Protein 3X30 (pdb70)

Nearest PDB structures (foldseek):
  3x2z-assembly1_C  TM=1.003E+00  e=4.703E-41  Thermotoga maritima MSB8
  3x2x-assembly1_C  TM=1.001E+00  e=6.437E-40  Thermotoga maritima MSB8
  3x2y-assembly1_C  TM=9.837E-01  e=8.324E-39  Thermotoga maritima MSB8
  6hrg-assembly1_A  TM=8.995E-01  e=4.288E-21  Ignicoccus hospitalis
  7l0b-assembly4_D  TM=5.148E-01  e=2.145E-04  Staphylococcus aureus

B-factor: mean 24.19, std 8.05, range [11.11, 65.24]

Sequence (219 aa):
GKVTFLGHAVVLIEGKKNIIIDPFISGNPVCPVKLEGLPKIDYILVTHGHGDHLGDAVEIAKKNDATVISNYEICHYLGKKGVKTHAHIGGSYLFDFGRVKTPAVHGSGILDGDSIYGGNPSGFLITIEGKKIYHAGDTGLTREELLAEENVDVAFLPIGGNFVDVEDAVRAAVIKPKKVVPHYGTWELIFADVELFKKKVEEKGVECVILEPGESLEL

InterPro domains:
  IPR001279 Metallo-beta-lactamase [PF12706] (18-191)
  IPR001279 Metallo-beta-lactamase [SM00849] (7-190)
  IPR022877 Protein of unknown funcion UPF0173 [MF_00457] (1-226)
  IPR022877 Protein of unknown funcion UPF0173 [NF001911] (1-225)
  IPR036866 Ribonuclease Z/Hydroxyacylglutathione hydrolase-like [G3DSA:3.60.15.10] (1-226)
  IPR036866 Ribonuclease Z/Hydroxyacylglutathione hydrolase-like [SSF56281] (1-224)
  IPR050114 UPF0173/UPF0282/UlaG metal-dependent hydrolases [PTHR43546] (1-225)

Solvent-accessible surface area: 9888 Å² total

Radius of gyration: 15.94 Å; Cα contacts (8 Å, |Δi|>4): 548; chains: 1; bounding box: 40×31×45 Å

Foldseek 3Di:
DKWAFQDQQWIWDDDPAIEIFQPAAVPQVQGPDHLVRDDQHAEYEAQAQDCSRCHCVLVSCVVRVHEYEYAPQQVVVSVVSVGHYDHDAQDKDADPFFIKHHDAAAAHDHCDPNHGHTDHGAWIWTAGPNATETRGHAHEQDVSVVLLVVQHAEYEAEDQDDRHHLVRVLVVCLSVHQEYEYSAPSDPSRHYPVVVSQVSNVVVPHHYDYHRRGDIDDD

Structure (mmCIF, N/CA/C/O backbone):
data_3X30
#
_entry.id   3X30
#
_cell.length_a   98.727
_cell.length_b   98.727
_cell.length_c   45.255
_cell.angle_alpha   90.00
_cell.angle_beta   90.00
_cell.angle_gamma   120.00
#
_symmetry.space_group_name_H-M   'P 3 2 1'
#
loop_
_entity.id
_entity.type
_entity.pdbx_description
1 polymer 'UPF0173 metal-dependent hydrolase TM_1162'
2 non-polymer 'MANGANESE (II) ION'
3 non-polymer 'NICKEL (II) ION'
4 water water
#
loop_
_atom_site.group_PDB
_atom_site.id
_atom_site.type_symbol
_atom_site.label_atom_id
_atom_site.label_alt_id
_atom_site.label_comp_id
_atom_site.label_asym_id
_atom_site.label_entity_id
_atom_site.label_seq_id
_atom_site.pdbx_PDB_ins_code
_atom_site.Cartn_x
_atom_site.Cartn_y
_atom_site.Cartn_z
_atom_site.occupancy
_atom_site.B_iso_or_equiv
_atom_site.auth_seq_id
_atom_site.auth_comp_id
_atom_site.auth_asym_id
_atom_site.auth_atom_id
_atom_site.pdbx_PDB_model_num
ATOM 1 N N . GLY A 1 1 ? 12.634 24.796 6.817 1.00 39.61 0 GLY A N 1
ATOM 2 C CA . GLY A 1 1 ? 11.253 24.335 6.748 1.00 37.72 0 GLY A CA 1
ATOM 3 C C . GLY A 1 1 ? 10.530 24.434 8.082 1.00 43.69 0 GLY A C 1
ATOM 4 O O . GLY A 1 1 ? 10.422 23.449 8.820 1.00 44.41 0 GLY A O 1
ATOM 13 N N . LYS A 1 3 ? 7.410 25.361 10.944 1.00 24.75 2 LYS A N 1
ATOM 14 C CA . LYS A 1 3 ? 5.995 25.083 11.156 1.00 23.46 2 LYS A CA 1
ATOM 15 C C . LYS A 1 3 ? 5.322 26.306 11.782 1.00 22.68 2 LYS A C 1
ATOM 16 O O . LYS A 1 3 ? 5.688 26.720 12.885 1.00 25.13 2 LYS A O 1
ATOM 22 N N . VAL A 1 4 ? 4.338 26.869 11.085 1.00 22.22 3 VAL A N 1
ATOM 23 C CA . VAL A 1 4 ? 3.627 28.061 11.561 1.00 23.12 3 VAL A CA 1
ATOM 24 C C . VAL A 1 4 ? 2.216 27.691 11.998 1.00 23.36 3 VAL A C 1
ATOM 25 O O . VAL A 1 4 ? 1.381 27.322 11.163 1.00 20.94 3 VAL A O 1
ATOM 29 N N . THR A 1 5 ? 1.947 27.775 13.299 1.00 18.77 4 THR A N 1
ATOM 30 C CA . THR A 1 5 ? 0.650 27.334 13.830 1.00 24.57 4 THR A CA 1
ATOM 31 C C . THR A 1 5 ? -0.187 28.504 14.327 1.00 21.82 4 THR A C 1
ATOM 32 O O . THR A 1 5 ? 0.296 29.329 15.105 1.00 19.13 4 THR A O 1
ATOM 36 N N . PHE A 1 6 ? -1.434 28.585 13.863 1.00 20.66 5 PHE A N 1
ATOM 37 C CA . PHE A 1 6 ? -2.385 29.556 14.410 1.00 22.17 5 PHE A CA 1
ATOM 38 C C . PHE A 1 6 ? -3.024 28.962 15.664 1.00 23.02 5 PHE A C 1
ATOM 39 O O . PHE A 1 6 ? -3.573 27.862 15.616 1.00 24.26 5 PHE A O 1
ATOM 47 N N . LEU A 1 7 ? -2.944 29.661 16.795 1.00 18.14 6 LEU A N 1
ATOM 48 C CA . LEU A 1 7 ? -3.525 29.116 18.017 1.00 20.96 6 LEU A CA 1
ATOM 49 C C . LEU A 1 7 ? -4.767 29.887 18.476 1.00 22.17 6 LEU A C 1
ATOM 50 O O . LEU A 1 7 ? -5.196 29.756 19.614 1.00 21.67 6 LEU A O 1
ATOM 55 N N . GLY A 1 8 ? -5.366 30.664 17.583 1.00 18.15 7 GLY A N 1
ATOM 56 C CA . GLY A 1 8 ? -6.608 31.341 17.924 1.00 19.75 7 GLY A CA 1
ATOM 57 C C . GLY A 1 8 ? -6.409 32.793 18.317 1.00 21.29 7 GLY A C 1
ATOM 58 O O . GLY A 1 8 ? -5.356 33.161 18.847 1.00 18.11 7 GLY A O 1
ATOM 59 N N . HIS A 1 9 ? -7.438 33.603 18.082 1.00 16.97 8 HIS A N 1
ATOM 60 C CA . HIS A 1 9 ? -7.372 35.064 18.236 1.00 17.94 8 HIS A CA 1
ATOM 61 C C . HIS A 1 9 ? -6.208 35.653 17.423 1.00 17.06 8 HIS A C 1
ATOM 62 O O . HIS A 1 9 ? -6.302 35.710 16.197 1.00 19.67 8 HIS A O 1
ATOM 69 N N . ALA A 1 10 ? -5.120 36.084 18.070 1.00 15.18 9 ALA A N 1
ATOM 70 C CA . ALA A 1 10 ? -3.961 36.595 17.322 1.00 17.91 9 ALA A CA 1
ATOM 71 C C . ALA A 1 10 ? -2.682 35.809 17.620 1.00 16.66 9 ALA A C 1
ATOM 72 O O . ALA A 1 10 ? -1.571 36.248 17.287 1.00 16.15 9 ALA A O 1
ATOM 74 N N . VAL A 1 11 ? -2.839 34.651 18.252 1.00 17.81 10 VAL A N 1
ATOM 75 C CA . VAL A 1 11 ? -1.691 33.859 18.665 1.00 16.65 10 VAL A CA 1
ATOM 76 C C . VAL A 1 11 ? -1.081 33.129 17.473 1.00 19.28 10 VAL A C 1
ATOM 77 O O . VAL A 1 11 ? -1.758 32.329 16.812 1.00 19.04 10 VAL A O 1
ATOM 81 N N . VAL A 1 12 ? 0.191 33.398 17.192 1.00 14.49 11 VAL A N 1
ATOM 82 C CA . VAL A 1 12 ? 0.874 32.676 16.123 1.00 16.58 11 VAL A CA 1
ATOM 83 C C . VAL A 1 12 ? 2.186 32.115 16.643 1.00 19.10 11 VAL A C 1
ATOM 84 O O . VAL A 1 12 ? 3.018 32.840 17.202 1.00 18.30 11 VAL A O 1
ATOM 88 N N . LEU A 1 13 ? 2.355 30.812 16.464 1.00 16.68 12 LEU A N 1
ATOM 89 C CA . LEU A 1 13 ? 3.542 30.110 16.940 1.00 16.64 12 LEU A CA 1
ATOM 90 C C . LEU A 1 13 ? 4.379 29.670 15.745 1.00 22.72 12 LEU A C 1
ATOM 91 O O . LEU A 1 13 ? 3.870 29.017 14.833 1.00 22.42 12 LEU A O 1
ATOM 96 N N . ILE A 1 14 ? 5.654 30.051 15.746 1.00 21.34 13 ILE A N 1
ATOM 97 C CA . ILE A 1 14 ? 6.583 29.678 14.680 1.00 21.09 13 ILE A CA 1
ATOM 98 C C . ILE A 1 14 ? 7.618 28.729 15.263 1.00 24.05 13 ILE A C 1
ATOM 99 O O . ILE A 1 14 ? 8.333 29.086 16.198 1.00 19.40 13 ILE A O 1
ATOM 104 N N . GLU A 1 15 ? 7.652 27.506 14.741 1.00 21.66 14 GLU A N 1
ATOM 105 C CA . GLU A 1 15 ? 8.584 26.490 15.208 1.00 19.27 14 GLU A CA 1
ATOM 106 C C . GLU A 1 15 ? 9.619 26.195 14.142 1.00 25.00 14 GLU A C 1
ATOM 107 O O . GLU A 1 15 ? 9.288 25.701 13.066 1.00 25.27 14 GLU A O 1
ATOM 113 N N . GLY A 1 16 ? 10.871 26.522 14.439 1.00 25.14 15 GLY A N 1
ATOM 114 C CA . GLY A 1 16 ? 11.962 26.285 13.516 1.00 28.18 15 GLY A CA 1
ATOM 115 C C . GLY A 1 16 ? 13.197 25.913 14.306 1.00 23.80 15 GLY A C 1
ATOM 116 O O . GLY A 1 16 ? 13.123 25.150 15.273 1.00 27.13 15 GLY A O 1
ATOM 117 N N . LYS A 1 17 ? 14.335 26.460 13.903 1.00 22.15 16 LYS A N 1
ATOM 118 C CA . LYS A 1 17 ? 15.560 26.282 14.669 1.00 24.50 16 LYS A CA 1
ATOM 119 C C . LYS A 1 17 ? 15.400 26.927 16.043 1.00 24.49 16 LYS A C 1
ATOM 120 O O . LYS A 1 17 ? 15.897 26.419 17.050 1.00 24.00 16 LYS A O 1
ATOM 126 N N . LYS A 1 18 ? 14.696 28.057 16.062 1.00 24.03 17 LYS A N 1
ATOM 127 C CA . LYS A 1 18 ? 14.238 28.686 17.293 1.00 20.94 17 LYS A CA 1
ATOM 128 C C . LYS A 1 18 ? 12.710 28.712 17.268 1.00 23.16 17 LYS A C 1
ATOM 129 O O . LYS A 1 18 ? 12.092 28.622 16.203 1.00 23.47 17 LYS A O 1
ATOM 135 N N . ASN A 1 19 ? 12.108 28.832 18.439 1.00 20.14 18 ASN A N 1
ATOM 136 C CA . ASN A 1 19 ? 10.659 28.880 18.553 1.00 20.70 18 ASN A CA 1
ATOM 137 C C . ASN A 1 19 ? 10.208 30.280 18.959 1.00 20.76 18 ASN A C 1
ATOM 138 O O . ASN A 1 19 ? 10.679 30.823 19.952 1.00 17.38 18 ASN A O 1
ATOM 143 N N . ILE A 1 20 ? 9.299 30.846 18.171 1.00 19.23 19 ILE A N 1
ATOM 144 C CA . ILE A 1 20 ? 8.831 32.218 18.351 1.00 17.53 19 ILE A CA 1
ATOM 145 C C . ILE A 1 20 ? 7.325 32.211 18.497 1.00 18.31 19 ILE A C 1
ATOM 146 O O . ILE A 1 20 ? 6.621 31.540 17.721 1.00 18.37 19 ILE A O 1
ATOM 151 N N . ILE A 1 21 ? 6.814 32.944 19.481 1.00 17.28 20 ILE A N 1
ATOM 152 C CA . ILE A 1 21 ? 5.358 33.091 19.590 1.00 15.40 20 ILE A CA 1
ATOM 153 C C . ILE A 1 21 ? 4.982 34.576 19.588 1.00 17.88 20 ILE A C 1
ATOM 154 O O . ILE A 1 21 ? 5.670 35.423 20.187 1.00 16.72 20 ILE A O 1
ATOM 159 N N . ILE A 1 22 ? 3.920 34.892 18.857 1.00 15.06 21 ILE A N 1
ATOM 160 C CA . ILE A 1 22 ? 3.448 36.264 18.727 1.00 13.84 21 ILE A CA 1
ATOM 161 C C . ILE A 1 22 ? 2.137 36.399 19.491 1.00 17.49 21 ILE A C 1
ATOM 162 O O . ILE A 1 22 ? 1.274 35.537 19.360 1.00 16.31 21 ILE A O 1
ATOM 167 N N . ASP A 1 23 ? 2.015 37.470 20.284 1.00 15.34 22 ASP A N 1
ATOM 168 C CA . ASP A 1 23 ? 0.801 37.800 21.046 1.00 14.85 22 ASP A CA 1
ATOM 169 C C . ASP A 1 23 ? 0.196 36.593 21.775 1.00 16.33 22 ASP A C 1
ATOM 170 O O . ASP A 1 23 ? -0.927 36.167 21.472 1.00 17.26 22 ASP A O 1
ATOM 175 N N . PRO A 1 24 ? 0.936 36.060 22.761 1.00 18.97 23 PRO A N 1
ATOM 176 C CA . PRO A 1 24 ? 0.657 34.777 23.420 1.00 18.61 23 PRO A CA 1
ATOM 177 C C . PRO A 1 24 ? -0.478 34.830 24.444 1.00 21.03 23 PRO A C 1
ATOM 178 O O . PRO A 1 24 ? -0.265 34.601 25.637 1.00 20.56 23 PRO A O 1
ATOM 182 N N . PHE A 1 25 ? -1.672 35.136 23.964 1.00 17.14 24 PHE A N 1
ATOM 183 C CA . PHE A 1 25 ? -2.891 35.106 24.764 1.00 19.25 24 PHE A CA 1
ATOM 184 C C . PHE A 1 25 ? -3.369 33.644 24.832 1.00 18.93 24 PHE A C 1
ATOM 185 O O . PHE A 1 25 ? -4.082 33.177 23.946 1.00 20.22 24 PHE A O 1
ATOM 193 N N . ILE A 1 26 ? -2.928 32.926 25.867 1.00 19.46 25 ILE A N 1
ATOM 194 C CA . ILE A 1 26 ? -3.240 31.502 26.025 1.00 21.28 25 ILE A CA 1
ATOM 195 C C . ILE A 1 26 ? -4.275 31.296 27.130 1.00 24.43 25 ILE A C 1
ATOM 196 O O . ILE A 1 26 ? -5.389 30.845 26.866 1.00 25.19 25 ILE A O 1
ATOM 201 N N . SER A 1 27 ? -3.899 31.615 28.368 1.00 23.47 26 SER A N 1
ATOM 202 C CA . SER A 1 27 ? -4.839 31.569 29.492 1.00 29.39 26 SER A CA 1
ATOM 203 C C . SER A 1 27 ? -6.011 32.522 29.272 1.00 26.21 26 SER A C 1
ATOM 204 O O . SER A 1 27 ? -5.815 33.703 28.988 1.00 26.97 26 SER A O 1
ATOM 207 N N . GLY A 1 28 ? -7.231 32.013 29.408 1.00 28.75 27 GLY A N 1
ATOM 208 C CA . GLY A 1 28 ? -8.409 32.844 29.231 1.00 27.27 27 GLY A CA 1
ATOM 209 C C . GLY A 1 28 ? -8.780 33.097 27.776 1.00 25.74 27 GLY A C 1
ATOM 210 O O . GLY A 1 28 ? -9.715 33.842 27.495 1.00 28.71 27 GLY A O 1
ATOM 211 N N . ASN A 1 29 ? -8.033 32.505 26.847 1.00 23.25 28 ASN A N 1
ATOM 212 C CA . ASN A 1 29 ? -8.361 32.601 25.423 1.00 21.49 28 ASN A CA 1
ATOM 213 C C . ASN A 1 29 ? -9.337 31.489 25.051 1.00 22.64 28 ASN A C 1
ATOM 214 O O . ASN A 1 29 ? -8.946 30.329 24.962 1.00 23.56 28 ASN A O 1
ATOM 219 N N . PRO A 1 30 ? -10.606 31.845 24.794 1.00 24.41 29 PRO A N 1
ATOM 220 C CA . PRO A 1 30 ? -11.640 30.808 24.677 1.00 30.52 29 PRO A CA 1
ATOM 221 C C . PRO A 1 30 ? -11.558 29.953 23.414 1.00 29.36 29 PRO A C 1
ATOM 222 O O . PRO A 1 30 ? -12.227 28.923 23.359 1.00 30.84 29 PRO A O 1
ATOM 226 N N . VAL A 1 31 ? -10.767 30.349 22.421 1.00 23.97 30 VAL A N 1
ATOM 227 C CA . VAL A 1 31 ? -10.622 29.513 21.233 1.00 26.92 30 VAL A CA 1
ATOM 228 C C . VAL A 1 31 ? -9.235 28.869 21.136 1.00 27.60 30 VAL A C 1
ATOM 229 O O . VAL A 1 31 ? -8.913 28.236 20.136 1.00 27.94 30 VAL A O 1
ATOM 233 N N . CYS A 1 32 ? -8.420 29.023 22.173 1.00 23.88 31 CYS A N 1
ATOM 234 C CA . CYS A 1 32 ? -7.074 28.459 22.155 1.00 23.10 31 CYS A CA 1
ATOM 235 C C . CYS A 1 32 ? -7.110 26.970 22.502 1.00 25.29 31 CYS A C 1
ATOM 236 O O . CYS A 1 32 ? -7.599 26.587 23.567 1.00 27.89 31 CYS A O 1
ATOM 239 N N . PRO A 1 33 ? -6.600 26.124 21.600 1.00 20.81 32 PRO A N 1
ATOM 240 C CA . PRO A 1 33 ? -6.647 24.668 21.785 1.00 28.64 32 PRO A CA 1
ATOM 241 C C . PRO A 1 33 ? -5.576 24.100 22.727 1.00 32.31 32 PRO A C 1
ATOM 242 O O . PRO A 1 33 ? -5.610 22.897 22.984 1.00 28.21 32 PRO A O 1
ATOM 246 N N . VAL A 1 34 ? -4.640 24.924 23.208 1.00 24.96 33 VAL A N 1
ATOM 247 C CA . VAL A 1 34 ? -3.625 24.445 24.151 1.00 27.35 33 VAL A CA 1
ATOM 248 C C . VAL A 1 34 ? -3.660 25.260 25.431 1.00 31.60 33 VAL A C 1
ATOM 249 O O . VAL A 1 34 ? -4.182 26.378 25.455 1.00 26.71 33 VAL A O 1
ATOM 253 N N . LYS A 1 35 ? -3.132 24.675 26.498 1.00 27.47 34 LYS A N 1
ATOM 254 C CA . LYS A 1 35 ? -2.869 25.403 27.724 1.00 32.62 34 LYS A CA 1
ATOM 255 C C . LYS A 1 35 ? -1.384 25.739 27.707 1.00 26.50 34 LYS A C 1
ATOM 256 O O . LYS A 1 35 ? -0.671 25.257 26.834 1.00 26.28 34 LYS A O 1
ATOM 262 N N . LEU A 1 36 ? -0.926 26.561 28.650 1.00 28.78 35 LEU A N 1
ATOM 263 C CA . LEU A 1 36 ? 0.482 26.977 28.684 1.00 31.01 35 LEU A CA 1
ATOM 264 C C . LEU A 1 36 ? 1.426 25.777 28.677 1.00 32.53 35 LEU A C 1
ATOM 265 O O . LEU A 1 36 ? 2.419 25.757 27.946 1.00 30.23 35 LEU A O 1
ATOM 270 N N . GLU A 1 37 ? 1.077 24.764 29.468 1.00 34.83 36 GLU A N 1
ATOM 271 C CA . GLU A 1 37 ? 1.822 23.508 29.536 1.00 35.82 36 GLU A CA 1
ATOM 272 C C . GLU A 1 37 ? 1.930 22.818 28.175 1.00 34.87 36 GLU A C 1
ATOM 273 O O . GLU A 1 37 ? 2.840 22.024 27.950 1.00 40.84 36 GLU A O 1
ATOM 279 N N . GLY A 1 38 ? 1.003 23.122 27.271 1.00 29.11 37 GLY A N 1
ATOM 280 C CA . GLY A 1 38 ? 0.993 22.510 25.953 1.00 26.42 37 GLY A CA 1
ATOM 281 C C . GLY A 1 38 ? 1.924 23.153 24.943 1.00 27.49 37 GLY A C 1
ATOM 282 O O . GLY A 1 38 ? 2.084 22.649 23.831 1.00 28.52 37 GLY A O 1
ATOM 283 N N . LEU A 1 39 ? 2.529 24.273 25.320 1.00 23.47 38 LEU A N 1
ATOM 284 C CA . LEU A 1 39 ? 3.451 24.980 24.436 1.00 25.07 38 LEU A CA 1
ATOM 285 C C . LEU A 1 39 ? 4.805 24.298 24.415 1.00 25.37 38 LEU A C 1
ATOM 286 O O . LEU A 1 39 ? 5.227 23.744 25.419 1.00 24.93 38 LEU A O 1
ATOM 291 N N . PRO A 1 40 ? 5.502 24.362 23.279 1.00 24.84 39 PRO A N 1
ATOM 292 C CA . PRO A 1 40 ? 6.876 23.869 23.257 1.00 29.33 39 PRO A CA 1
ATOM 293 C C . PRO A 1 40 ? 7.787 24.855 23.954 1.00 26.15 39 PRO A C 1
ATOM 294 O O . PRO A 1 40 ? 7.328 25.905 24.405 1.00 23.05 39 PRO A O 1
ATOM 298 N N . LYS A 1 41 ? 9.063 24.509 24.039 1.00 22.03 40 LYS A N 1
ATOM 299 C CA . LYS A 1 41 ? 10.094 25.459 24.414 1.00 24.21 40 LYS A CA 1
ATOM 300 C C . LYS A 1 41 ? 9.934 26.739 23.593 1.00 21.32 40 LYS A C 1
ATOM 301 O O . LYS A 1 41 ? 9.695 26.673 22.383 1.00 24.78 40 LYS A O 1
ATOM 307 N N . ILE A 1 42 ? 10.045 27.891 24.251 1.00 19.44 41 ILE A N 1
ATOM 308 C CA . ILE A 1 42 ? 9.909 29.185 23.586 1.00 19.02 41 ILE A CA 1
ATOM 309 C C . ILE A 1 42 ? 11.211 29.982 23.716 1.00 19.13 41 ILE A C 1
ATOM 310 O O . ILE A 1 42 ? 11.804 30.074 24.804 1.00 19.27 41 ILE A O 1
ATOM 315 N N . ASP A 1 43 ? 11.672 30.539 22.600 1.00 16.28 42 ASP A N 1
ATOM 316 C CA . ASP A 1 43 ? 12.895 31.338 22.618 1.00 15.80 42 ASP A CA 1
ATOM 317 C C . ASP A 1 43 ? 12.604 32.825 22.604 1.00 15.92 42 ASP A C 1
ATOM 318 O O . ASP A 1 43 ? 13.290 33.598 23.275 1.00 18.02 42 ASP A O 1
ATOM 323 N N . TYR A 1 44 ? 11.582 33.215 21.841 1.00 15.45 43 TYR A N 1
ATOM 324 C CA . TYR A 1 44 ? 11.210 34.619 21.688 1.00 16.46 43 TYR A CA 1
ATOM 325 C C . TYR A 1 44 ? 9.713 34.785 21.762 1.00 18.26 43 TYR A C 1
ATOM 326 O O . TYR A 1 44 ? 8.965 33.926 21.303 1.00 16.12 43 TYR A O 1
ATOM 335 N N . ILE A 1 45 ? 9.298 35.915 22.318 1.00 15.88 44 ILE A N 1
ATOM 336 C CA . ILE A 1 45 ? 7.897 36.306 22.379 1.00 14.75 44 ILE A CA 1
ATOM 337 C C . ILE A 1 45 ? 7.790 37.690 21.762 1.00 16.21 44 ILE A C 1
ATOM 338 O O . ILE A 1 45 ? 8.518 38.604 22.162 1.00 16.86 44 ILE A O 1
ATOM 343 N N . LEU A 1 46 ? 6.923 37.837 20.765 1.00 13.99 45 LEU A N 1
ATOM 344 C CA . LEU A 1 46 ? 6.739 39.120 20.108 1.00 15.08 45 LEU A CA 1
ATOM 345 C C . LEU A 1 46 ? 5.374 39.652 20.546 1.00 17.67 45 LEU A C 1
ATOM 346 O O . LEU A 1 46 ? 4.379 38.929 20.496 1.00 15.30 45 LEU A O 1
ATOM 351 N N . VAL A 1 47 ? 5.345 40.896 21.009 1.00 13.82 46 VAL A N 1
ATOM 352 C CA . VAL A 1 47 ? 4.105 41.507 21.475 1.00 14.44 46 VAL A CA 1
ATOM 353 C C . VAL A 1 47 ? 3.826 42.749 20.638 1.00 15.01 46 VAL A C 1
ATOM 354 O O . VAL A 1 47 ? 4.618 43.699 20.640 1.00 16.58 46 VAL A O 1
ATOM 358 N N . THR A 1 48 ? 2.703 42.738 19.920 1.00 13.93 47 THR A N 1
ATOM 359 C CA . THR A 1 48 ? 2.367 43.826 18.992 1.00 17.35 47 THR A CA 1
ATOM 360 C C . THR A 1 48 ? 1.886 45.089 19.706 1.00 15.84 47 THR A C 1
ATOM 361 O O . THR A 1 48 ? 2.166 46.202 19.259 1.00 16.63 47 THR A O 1
ATOM 365 N N . HIS A 1 49 ? 1.178 44.919 20.820 1.00 14.34 48 HIS A N 1
ATOM 366 C CA . HIS A 1 49 ? 0.719 46.070 21.588 1.00 14.29 48 HIS A CA 1
ATOM 367 C C . HIS A 1 49 ? 0.275 45.641 22.977 1.00 16.03 48 HIS A C 1
ATOM 368 O O . HIS A 1 49 ? 0.242 44.450 23.280 1.00 14.91 48 HIS A O 1
ATOM 375 N N . GLY A 1 50 ? -0.069 46.617 23.810 1.00 14.35 49 GLY A N 1
ATOM 376 C CA . GLY A 1 50 ? -0.259 46.390 25.242 1.00 14.62 49 GLY A CA 1
ATOM 377 C C . GLY A 1 50 ? -1.543 45.708 25.673 1.00 16.85 49 GLY A C 1
ATOM 378 O O . GLY A 1 50 ? -1.635 45.254 26.812 1.00 16.90 49 GLY A O 1
ATOM 379 N N . HIS A 1 51 ? -2.539 45.651 24.787 1.00 15.00 50 HIS A N 1
ATOM 380 C CA . HIS A 1 51 ? -3.856 45.097 25.138 1.00 15.77 50 HIS A CA 1
ATOM 381 C C . HIS A 1 51 ? -3.736 43.646 25.607 1.00 16.99 50 HIS A C 1
ATOM 382 O O . HIS A 1 51 ? -2.949 42.865 25.055 1.00 16.64 50 HIS A O 1
ATOM 389 N N . GLY A 1 52 ? -4.497 43.293 26.640 1.00 14.97 51 GLY A N 1
ATOM 390 C CA . GLY A 1 52 ? -4.293 42.027 27.331 1.00 18.37 51 GLY A CA 1
ATOM 391 C C . GLY A 1 52 ? -4.481 40.776 26.485 1.00 18.03 51 GLY A C 1
ATOM 392 O O . GLY A 1 52 ? -3.896 39.731 26.778 1.00 19.69 51 GLY A O 1
ATOM 393 N N . ASP A 1 53 ? -5.296 40.877 25.439 1.00 18.46 52 ASP A N 1
ATOM 394 C CA . ASP A 1 53 ? -5.555 39.744 24.552 1.00 18.37 52 ASP A CA 1
ATOM 395 C C . ASP A 1 53 ? -4.415 39.551 23.549 1.00 20.41 52 ASP A C 1
ATOM 396 O O . ASP A 1 53 ? -4.518 38.744 22.617 1.00 17.76 52 ASP A O 1
ATOM 401 N N . HIS A 1 54 ? -3.320 40.284 23.756 1.00 15.72 53 HIS A N 1
ATOM 402 C CA . HIS A 1 54 ? -2.124 40.138 22.929 1.00 18.63 53 HIS A CA 1
ATOM 403 C C . HIS A 1 54 ? -0.904 39.974 23.808 1.00 18.50 53 HIS A C 1
ATOM 404 O O . HIS A 1 54 ? -0.146 39.025 23.643 1.00 16.99 53 HIS A O 1
ATOM 411 N N . LEU A 1 55 ? -0.734 40.893 24.755 1.00 17.54 54 LEU A N 1
ATOM 412 C CA . LEU A 1 55 ? 0.301 40.747 25.775 1.00 19.81 54 LEU A CA 1
ATOM 413 C C . LEU A 1 55 ? 0.160 39.391 26.466 1.00 18.50 54 LEU A C 1
ATOM 414 O O . LEU A 1 55 ? 1.148 38.683 26.660 1.00 18.08 54 LEU A O 1
ATOM 419 N N . GLY A 1 56 ? -1.072 39.047 26.837 1.00 18.81 55 GLY A N 1
ATOM 420 C CA . GLY A 1 56 ? -1.407 37.698 27.257 1.00 18.45 55 GLY A CA 1
ATOM 421 C C . GLY A 1 56 ? -0.509 37.168 28.358 1.00 18.20 55 GLY A C 1
ATOM 422 O O . GLY A 1 56 ? -0.276 37.855 29.350 1.00 18.41 55 GLY A O 1
ATOM 423 N N . ASP A 1 57 ? 0.016 35.960 28.157 1.00 17.22 56 ASP A N 1
ATOM 424 C CA . ASP A 1 57 ? 0.848 35.300 29.158 1.00 19.60 56 ASP A CA 1
ATOM 425 C C . ASP A 1 57 ? 2.328 35.540 28.956 1.00 19.39 56 ASP A C 1
ATOM 426 O O . ASP A 1 57 ? 3.137 34.705 29.364 1.00 16.33 56 ASP A O 1
ATOM 431 N N . ALA A 1 58 ? 2.685 36.662 28.331 1.00 17.86 57 ALA A N 1
ATOM 432 C CA . ALA A 1 58 ? 4.089 36.914 27.987 1.00 16.55 57 ALA A CA 1
ATOM 433 C C . ALA A 1 58 ? 5.033 36.797 29.196 1.00 18.57 57 ALA A C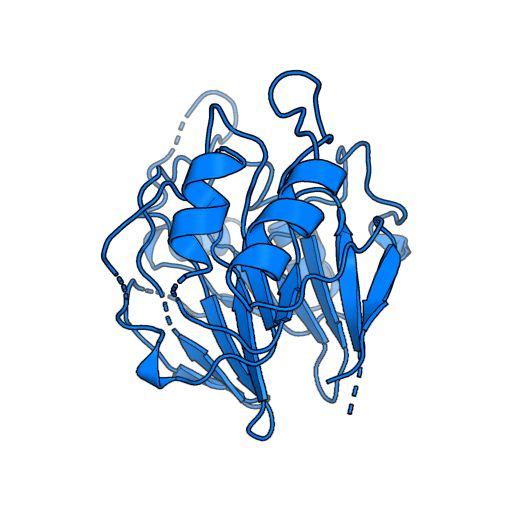 1
ATOM 434 O O . ALA A 1 58 ? 6.112 36.207 29.085 1.00 17.87 57 ALA A O 1
ATOM 436 N N . VAL A 1 59 ? 4.625 37.323 30.350 1.00 16.47 58 VAL A N 1
ATOM 437 C CA . VAL A 1 59 ? 5.507 37.332 31.522 1.00 16.79 58 VAL A CA 1
ATOM 438 C C . VAL A 1 59 ? 5.811 35.892 31.973 1.00 20.60 58 VAL A C 1
ATOM 439 O O . VAL A 1 59 ? 6.972 35.510 32.131 1.00 19.06 58 VAL A O 1
ATOM 443 N N . GLU A 1 60 ? 4.766 35.086 32.137 1.00 20.15 59 GLU A N 1
ATOM 444 C CA . GLU A 1 60 ? 4.948 33.715 32.607 1.00 21.16 59 GLU A CA 1
ATOM 445 C C . GLU A 1 60 ? 5.714 32.844 31.611 1.00 20.59 59 GLU A C 1
ATOM 446 O O . GLU A 1 60 ? 6.567 32.052 32.010 1.00 19.63 59 GLU A O 1
ATOM 452 N N . ILE A 1 61 ? 5.416 32.986 30.319 1.00 16.63 60 ILE A N 1
ATOM 453 C CA . ILE A 1 61 ? 6.122 32.226 29.300 1.00 19.61 60 ILE A CA 1
ATOM 454 C C . ILE A 1 61 ? 7.598 32.611 29.267 1.00 21.12 60 ILE A C 1
ATOM 455 O O . ILE A 1 61 ? 8.466 31.751 29.148 1.00 18.14 60 ILE A O 1
ATOM 460 N N . ALA A 1 62 ? 7.885 33.906 29.381 1.00 15.14 61 ALA A N 1
ATOM 461 C CA . ALA A 1 62 ? 9.269 34.356 29.316 1.00 17.03 61 ALA A CA 1
ATOM 462 C C . ALA A 1 62 ? 10.077 33.827 30.506 1.00 21.17 61 ALA A C 1
ATOM 463 O O . ALA A 1 62 ? 11.199 33.326 30.340 1.00 19.42 61 ALA A O 1
ATOM 465 N N . LYS A 1 63 ? 9.503 33.910 31.701 1.00 19.19 62 LYS A N 1
ATOM 466 C CA . LYS A 1 63 ? 10.228 33.489 32.899 1.00 23.65 62 LYS A CA 1
ATOM 467 C C . LYS A 1 63 ? 10.427 31.985 32.954 1.00 23.68 62 LYS A C 1
ATOM 468 O O . LYS A 1 63 ? 11.436 31.506 33.449 1.00 23.20 62 LYS A O 1
ATOM 474 N N . LYS A 1 64 ? 9.461 31.237 32.441 1.00 19.90 63 LYS A N 1
ATOM 475 C CA . LYS A 1 64 ? 9.555 29.794 32.496 1.00 24.25 63 LYS A CA 1
ATOM 476 C C . LYS A 1 64 ? 10.494 29.250 31.424 1.00 22.62 63 LYS A C 1
ATOM 477 O O . LYS A 1 64 ? 10.953 28.118 31.527 1.00 23.51 63 LYS A O 1
ATOM 483 N N . ASN A 1 65 ? 10.813 30.076 30.428 1.00 19.09 64 ASN A N 1
ATOM 484 C CA . ASN A 1 65 ? 11.680 29.672 29.326 1.00 20.90 64 ASN A CA 1
ATOM 485 C C . ASN A 1 65 ? 13.014 30.410 29.220 1.00 20.41 64 ASN A C 1
ATOM 486 O O . ASN A 1 65 ? 13.795 30.092 28.333 1.00 21.84 64 ASN A O 1
ATOM 491 N N . ASP A 1 66 ? 13.251 31.399 30.086 1.00 18.20 65 ASP A N 1
ATOM 492 C CA . ASP A 1 66 ? 14.318 32.393 29.882 1.00 21.46 65 ASP A CA 1
ATOM 493 C C . ASP A 1 66 ? 14.250 32.967 28.465 1.00 22.79 65 ASP A C 1
ATOM 494 O O . ASP A 1 66 ? 15.279 33.179 27.826 1.00 20.91 65 ASP A O 1
ATOM 499 N N . ALA A 1 67 ? 13.035 33.185 27.973 1.00 19.22 66 ALA A N 1
ATOM 500 C CA . ALA A 1 67 ? 12.824 33.714 26.632 1.00 19.50 66 ALA A CA 1
ATOM 501 C C . ALA A 1 67 ? 12.966 35.237 26.644 1.00 19.22 66 ALA A C 1
ATOM 502 O O . ALA A 1 67 ? 12.840 35.877 27.690 1.00 19.99 66 ALA A O 1
ATOM 504 N N . THR A 1 68 ? 13.267 35.803 25.486 1.00 15.63 67 THR A N 1
ATOM 505 C CA . THR A 1 68 ? 13.309 37.242 25.322 1.00 17.97 67 THR A CA 1
ATOM 506 C C . THR A 1 68 ? 12.036 37.767 24.680 1.00 16.81 67 THR A C 1
ATOM 507 O O . THR A 1 68 ? 11.592 37.243 23.655 1.00 15.56 67 THR A O 1
ATOM 511 N N . VAL A 1 69 ? 11.476 38.824 25.261 1.00 17.46 68 VAL A N 1
ATOM 512 C CA . VAL A 1 69 ? 10.317 39.483 24.676 1.00 15.43 68 VAL A CA 1
ATOM 513 C C . VAL A 1 69 ? 10.790 40.634 23.807 1.00 17.72 68 VAL A C 1
ATOM 514 O O . VAL A 1 69 ? 11.534 41.506 24.256 1.00 17.30 68 VAL A O 1
ATOM 518 N N . ILE A 1 70 ? 10.363 40.613 22.554 1.00 16.82 69 ILE A N 1
ATOM 519 C CA . ILE A 1 70 ? 10.625 41.687 21.602 1.00 14.97 69 ILE A CA 1
ATOM 520 C C . ILE A 1 70 ? 9.371 42.558 21.481 1.00 16.58 69 ILE A C 1
ATOM 521 O O . ILE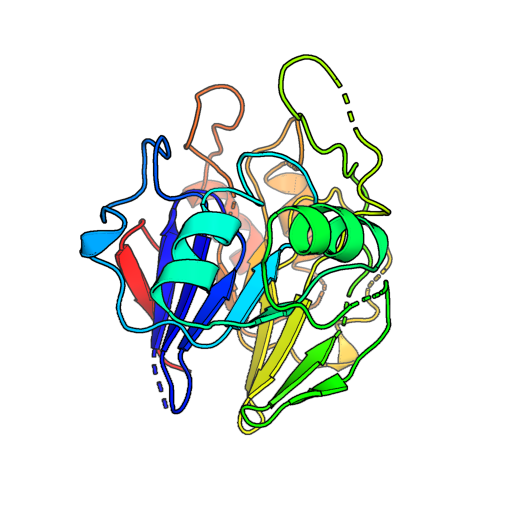 A 1 70 ? 8.293 42.055 21.143 1.00 15.49 69 ILE A O 1
ATOM 526 N N . SER A 1 71 ? 9.493 43.850 21.776 1.00 14.34 70 SER A N 1
ATOM 527 C CA . SER A 1 71 ? 8.345 44.758 21.686 1.00 15.13 70 SER A CA 1
ATOM 528 C C . SER A 1 71 ? 8.843 46.209 21.652 1.00 18.30 70 SER A C 1
ATOM 529 O O . SER A 1 71 ? 10.045 46.437 21.548 1.00 16.80 70 SER A O 1
ATOM 532 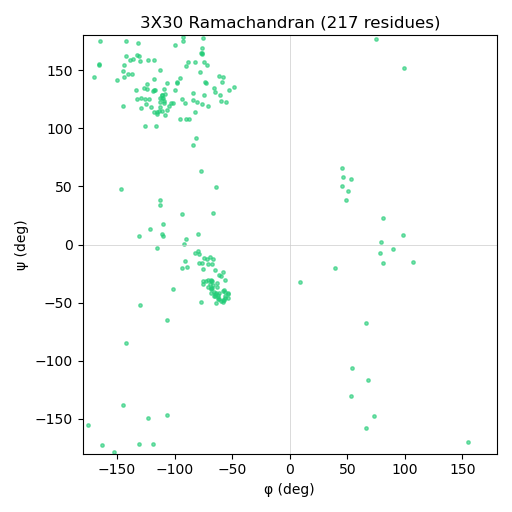N N . ASN A 1 72 ? 7.941 47.190 21.732 1.00 16.22 71 ASN A N 1
ATOM 533 C CA . ASN A 1 72 ? 8.398 48.579 21.712 1.00 15.23 71 ASN A CA 1
ATOM 534 C C . ASN A 1 72 ? 8.990 48.963 23.047 1.00 18.20 71 ASN A C 1
ATOM 535 O O . ASN A 1 72 ? 8.874 48.226 24.036 1.00 16.40 71 ASN A O 1
ATOM 540 N N . TYR A 1 73 ? 9.636 50.122 23.064 1.00 16.45 72 TYR A N 1
ATOM 541 C CA . TYR A 1 73 ? 10.381 50.568 24.222 1.00 16.09 72 TYR A CA 1
ATOM 542 C C . TYR A 1 73 ? 9.514 50.610 25.473 1.00 15.06 72 TYR A C 1
ATOM 543 O O . TYR A 1 73 ? 9.914 50.136 26.528 1.00 15.86 72 TYR A O 1
ATOM 552 N N . GLU A 1 74 ? 8.313 51.165 25.346 1.00 16.32 73 GLU A N 1
ATOM 553 C CA . GLU A 1 74 ? 7.446 51.364 26.502 1.00 16.62 73 GLU A CA 1
ATOM 554 C C . GLU A 1 74 ? 6.914 50.057 27.097 1.00 17.76 73 GLU A C 1
ATOM 555 O O . GLU A 1 74 ? 6.841 49.896 28.326 1.00 14.22 73 GLU A O 1
ATOM 561 N N . ILE A 1 75 ? 6.527 49.130 26.232 1.00 14.59 74 ILE A N 1
ATOM 562 C CA . ILE A 1 75 ? 6.080 47.820 26.687 1.00 16.09 74 ILE A CA 1
ATOM 563 C C . ILE A 1 75 ? 7.232 47.063 27.355 1.00 17.87 74 ILE A C 1
ATOM 564 O O . ILE A 1 75 ? 7.049 46.445 28.413 1.00 16.73 74 ILE A O 1
ATOM 569 N N . CYS A 1 76 ? 8.422 47.132 26.762 1.00 15.46 75 CYS A N 1
ATOM 570 C CA . CYS A 1 76 ? 9.587 46.492 27.370 1.00 17.28 75 CYS A CA 1
ATOM 571 C C . CYS A 1 76 ? 9.940 47.099 28.739 1.00 18.97 75 CYS A C 1
ATOM 572 O O . CYS A 1 76 ? 10.403 46.388 29.626 1.00 18.04 75 CYS A O 1
ATOM 575 N N . HIS A 1 77 ? 9.717 48.400 28.923 1.00 17.68 76 HIS A N 1
ATOM 576 C CA . HIS A 1 77 ? 9.937 49.003 30.240 1.00 20.51 76 HIS A CA 1
ATOM 577 C C . HIS A 1 77 ? 9.016 48.364 31.268 1.00 20.48 76 HIS A C 1
ATOM 578 O O . HIS A 1 77 ? 9.447 47.994 32.368 1.00 21.28 76 HIS A O 1
ATOM 585 N N . TYR A 1 78 ? 7.744 48.237 30.901 1.00 18.07 77 TYR A N 1
ATOM 586 C CA . TYR A 1 78 ? 6.746 47.603 31.750 1.00 20.77 77 TYR A CA 1
ATOM 587 C C . TYR A 1 78 ? 7.151 46.169 32.103 1.00 20.44 77 TYR A C 1
ATOM 588 O O . TYR A 1 78 ? 7.115 45.773 33.265 1.00 19.92 77 TYR A O 1
ATOM 597 N N . LEU A 1 79 ? 7.558 45.406 31.095 1.00 17.04 78 LEU A N 1
ATOM 598 C CA . LEU A 1 79 ? 7.950 44.003 31.285 1.00 21.55 78 LEU A CA 1
ATOM 599 C C . LEU A 1 79 ? 9.229 43.842 32.098 1.00 20.30 78 LEU A C 1
ATOM 600 O O . LEU A 1 79 ? 9.352 42.905 32.886 1.00 21.80 78 LEU A O 1
ATOM 605 N N . GLY A 1 80 ? 10.182 44.744 31.886 1.00 21.39 79 GLY A N 1
ATOM 606 C CA . GLY A 1 80 ? 11.421 44.753 32.648 1.00 21.66 79 GLY A CA 1
ATOM 607 C C . GLY A 1 80 ? 11.157 44.851 34.142 1.00 29.27 79 GLY A C 1
ATOM 608 O O . GLY A 1 80 ? 11.817 44.199 34.948 1.00 24.97 79 GLY A O 1
ATOM 609 N N . LYS A 1 81 ? 10.173 45.657 34.520 1.00 24.84 80 LYS A N 1
ATOM 610 C CA . LYS A 1 81 ? 9.817 45.782 35.931 1.00 28.70 80 LYS A CA 1
ATOM 611 C C . LYS A 1 81 ? 9.141 44.506 36.448 1.00 32.56 80 LYS A C 1
ATOM 612 O O . LYS A 1 81 ? 9.056 44.281 37.656 1.00 32.67 80 LYS A O 1
ATOM 618 N N . LYS A 1 82 ? 8.681 43.664 35.527 1.00 25.60 81 LYS A N 1
ATOM 619 C CA . LYS A 1 82 ? 8.129 42.362 35.888 1.00 24.74 81 LYS A CA 1
ATOM 620 C C . LYS A 1 82 ? 9.209 41.279 35.916 1.00 28.04 81 LYS A C 1
ATOM 621 O O . LYS A 1 82 ? 8.896 40.114 36.102 1.00 30.53 81 LYS A O 1
ATOM 627 N N . GLY A 1 83 ? 10.471 41.658 35.726 1.00 25.60 82 GLY A N 1
ATOM 628 C CA . GLY A 1 83 ? 11.574 40.707 35.754 1.00 24.21 82 GLY A CA 1
ATOM 629 C C . GLY A 1 83 ? 11.772 39.918 34.463 1.00 26.07 82 GLY A C 1
ATOM 630 O O . GLY A 1 83 ? 12.355 38.838 34.474 1.00 25.91 82 GLY A O 1
ATOM 631 N N . VAL A 1 84 ? 11.283 40.453 33.349 1.00 18.52 83 VAL A N 1
ATOM 632 C CA . VAL A 1 84 ? 11.353 39.765 32.053 1.00 17.87 83 VAL A CA 1
ATOM 633 C C . VAL A 1 84 ? 12.530 40.262 31.209 1.00 20.68 83 VAL A C 1
ATOM 634 O O . VAL A 1 84 ? 12.800 41.461 31.199 1.00 18.69 83 VAL A O 1
ATOM 638 N N . LYS A 1 85 ? 13.235 39.353 30.519 1.00 17.86 84 LYS A N 1
ATOM 639 C CA . LYS A 1 85 ? 14.294 39.749 29.582 1.00 19.35 84 LYS A CA 1
ATOM 640 C C . LYS A 1 85 ? 13.666 40.322 28.312 1.00 18.48 84 LYS A C 1
ATOM 641 O O . LYS A 1 85 ? 12.775 39.701 27.723 1.00 16.80 84 LYS A O 1
ATOM 647 N N . THR A 1 86 ? 14.107 41.507 27.895 1.00 17.96 85 THR A N 1
ATOM 648 C CA . THR A 1 86 ? 13.498 42.134 26.721 1.00 17.69 85 THR A CA 1
ATOM 649 C C . THR A 1 86 ? 14.526 42.600 25.709 1.00 20.45 85 THR A C 1
ATOM 650 O O . THR A 1 86 ? 15.693 42.824 26.039 1.00 21.42 85 THR A O 1
ATOM 654 N N . HIS A 1 87 ? 14.084 42.749 24.468 1.00 17.88 86 HIS A N 1
ATOM 655 C CA . HIS A 1 87 ? 14.858 43.467 23.467 1.00 20.08 86 HIS A CA 1
ATOM 656 C C . HIS A 1 87 ? 13.947 44.544 22.895 1.00 18.48 86 HIS A C 1
ATOM 657 O O . HIS A 1 87 ? 13.075 44.246 22.070 1.00 16.15 86 HIS A O 1
ATOM 664 N N . ALA A 1 88 ? 14.133 45.783 23.337 1.00 15.89 87 ALA A N 1
ATOM 665 C CA . ALA A 1 88 ? 13.255 46.870 22.900 1.00 16.63 87 ALA A CA 1
ATOM 666 C C . ALA A 1 88 ? 13.600 47.328 21.479 1.00 16.92 87 ALA A C 1
ATOM 667 O O . ALA A 1 88 ? 14.766 47.371 21.091 1.00 17.17 87 ALA A O 1
ATOM 677 N N . HIS A 1 90 ? 11.411 49.939 18.151 1.00 16.46 89 HIS A N 1
ATOM 678 C CA . HIS A 1 90 ? 10.206 50.753 17.982 1.00 15.66 89 HIS A CA 1
ATOM 679 C C . HIS A 1 90 ? 9.769 50.769 16.518 1.00 16.58 89 HIS A C 1
ATOM 680 O O . HIS A 1 90 ? 10.365 50.090 15.672 1.00 17.07 89 HIS A O 1
ATOM 687 N N . ILE A 1 91 ? 8.691 51.502 16.241 1.00 17.21 90 ILE A N 1
ATOM 688 C CA . ILE A 1 91 ? 7.977 51.333 14.979 1.00 17.90 90 ILE A CA 1
ATOM 689 C C . ILE A 1 91 ? 8.853 51.616 13.757 1.00 15.29 90 ILE A C 1
ATOM 690 O O . ILE A 1 91 ? 9.435 52.695 13.621 1.00 16.92 90 ILE A O 1
ATOM 695 N N . GLY A 1 92 ? 8.954 50.637 12.868 1.00 19.18 91 GLY A N 1
ATOM 696 C CA . GLY A 1 92 ? 9.731 50.813 11.651 1.00 16.17 91 GLY A CA 1
ATOM 697 C C . GLY A 1 92 ? 11.175 50.398 11.852 1.00 20.49 91 GLY A C 1
ATOM 698 O O . GLY A 1 92 ? 11.966 50.408 10.918 1.00 20.79 91 GLY A O 1
ATOM 699 N N . GLY A 1 93 ? 11.524 50.020 13.076 1.00 17.84 92 GLY A N 1
ATOM 700 C CA . GLY A 1 93 ? 12.892 49.621 13.354 1.00 15.52 92 GLY A CA 1
ATOM 701 C C . GLY A 1 93 ? 13.043 48.130 13.140 1.00 18.66 92 GLY A C 1
ATOM 702 O O . GLY A 1 93 ? 12.066 47.382 13.255 1.00 17.87 92 GLY A O 1
ATOM 703 N N . SER A 1 94 ? 14.258 47.696 12.822 1.00 18.07 93 SER A N 1
ATOM 704 C CA . SER A 1 94 ? 14.516 46.272 12.631 1.00 21.66 93 SER A CA 1
ATOM 705 C C . SER A 1 94 ? 15.849 45.865 13.249 1.00 22.42 93 SER A C 1
ATOM 706 O O . SER A 1 94 ? 16.725 46.702 13.497 1.00 18.41 93 SER A O 1
ATOM 709 N N . TYR A 1 95 ? 15.969 44.567 13.518 1.00 20.89 94 TYR A N 1
ATOM 710 C CA . TYR A 1 95 ? 17.143 44.003 14.162 1.00 16.93 94 TYR A CA 1
ATOM 711 C C . TYR A 1 95 ? 17.331 42.566 13.693 1.00 21.91 94 TYR A C 1
ATOM 712 O O . TYR A 1 95 ? 16.360 41.826 13.530 1.00 16.29 94 TYR A O 1
ATOM 721 N N . LEU A 1 96 ? 18.582 42.170 13.482 1.00 18.62 95 LEU A N 1
ATOM 722 C CA . LEU A 1 96 ? 18.887 40.802 13.073 1.00 21.77 95 LEU A CA 1
ATOM 723 C C . LEU A 1 96 ? 19.226 39.949 14.288 1.00 21.68 95 LEU A C 1
ATOM 724 O O . LEU A 1 96 ? 20.286 40.128 14.878 1.00 22.41 95 LEU A O 1
ATOM 729 N N . PHE A 1 97 ? 18.323 39.041 14.660 1.00 17.47 96 PHE A N 1
ATOM 730 C CA . PHE A 1 97 ? 18.518 38.135 15.797 1.00 19.01 96 PHE A CA 1
ATOM 731 C C . PHE A 1 97 ? 19.139 36.834 15.302 1.00 20.62 96 PHE A C 1
ATOM 732 O O . PHE A 1 97 ? 19.293 36.655 14.092 1.00 19.78 96 PHE A O 1
ATOM 740 N N . ASP A 1 98 ? 19.472 35.926 16.224 1.00 20.03 97 ASP A N 1
ATOM 741 C CA . ASP A 1 98 ? 20.106 34.651 15.851 1.00 20.97 97 ASP A CA 1
ATOM 742 C C . ASP A 1 98 ? 19.254 33.807 14.903 1.00 23.61 97 ASP A C 1
ATOM 743 O O . ASP A 1 98 ? 19.796 33.034 14.115 1.00 25.83 97 ASP A O 1
ATOM 748 N N . PHE A 1 99 ? 17.933 33.963 14.955 1.00 23.35 98 PHE A N 1
ATOM 749 C CA . PHE A 1 99 ? 17.041 33.177 14.099 1.00 19.38 98 PHE A CA 1
ATOM 750 C C . PHE A 1 99 ? 16.663 33.856 12.781 1.00 25.79 98 PHE A C 1
ATOM 751 O O . PHE A 1 99 ? 16.204 33.197 11.842 1.00 24.10 98 PHE A O 1
ATOM 759 N N . GLY A 1 100 ? 16.815 35.173 12.718 1.00 20.72 99 GLY A N 1
ATOM 760 C CA . GLY A 1 100 ? 16.399 35.923 11.541 1.00 21.79 99 GLY A CA 1
ATOM 761 C C . GLY A 1 100 ? 16.100 37.365 11.915 1.00 21.35 99 GLY A C 1
ATOM 762 O O . GLY A 1 100 ? 16.372 37.779 13.039 1.00 21.00 99 GLY A O 1
ATOM 763 N N . ARG A 1 101 ? 15.520 38.120 10.989 1.00 18.49 100 ARG A N 1
ATOM 764 C CA . ARG A 1 101 ? 15.277 39.545 11.208 1.00 17.63 100 ARG A CA 1
ATOM 765 C C . ARG A 1 101 ? 13.839 39.816 11.656 1.00 18.59 100 ARG A C 1
ATOM 766 O O . ARG A 1 101 ? 12.909 39.185 11.175 1.00 18.26 100 ARG A O 1
ATOM 774 N N . VAL A 1 102 ? 13.675 40.732 12.607 1.00 19.32 101 VAL A N 1
ATOM 775 C CA . VAL A 1 102 ? 12.350 41.204 12.993 1.00 16.92 101 VAL A CA 1
ATOM 776 C C . VAL A 1 102 ? 12.292 42.696 12.695 1.00 18.98 101 VAL A C 1
ATOM 777 O O . VAL A 1 102 ? 13.224 43.428 13.011 1.00 19.68 101 VAL A O 1
ATOM 781 N N . LYS A 1 103 ? 11.217 43.130 12.046 1.00 21.00 102 LYS A N 1
ATOM 782 C CA . LYS A 1 103 ? 10.941 44.549 11.854 1.00 18.48 102 LYS A CA 1
ATOM 783 C C . LYS A 1 103 ? 9.572 44.859 12.428 1.00 18.30 102 LYS A C 1
ATOM 784 O O . LYS A 1 103 ? 8.618 44.110 12.183 1.00 16.66 102 LYS A O 1
ATOM 798 N N . THR A 1 105 ? 6.278 46.978 12.355 1.00 16.35 104 THR A N 1
ATOM 799 C CA . THR A 1 105 ? 5.599 47.734 11.304 1.00 17.84 104 THR A CA 1
ATOM 800 C C . THR A 1 105 ? 4.541 48.640 11.911 1.00 17.93 104 THR A C 1
ATOM 801 O O . THR A 1 105 ? 4.037 48.351 12.991 1.00 15.29 104 THR A O 1
ATOM 805 N N . PRO A 1 106 ? 4.206 49.744 11.220 1.00 20.08 105 PRO A N 1
ATOM 806 C CA . PRO A 1 106 ? 3.146 50.640 11.697 1.00 19.36 105 PRO A CA 1
ATOM 807 C C . PRO A 1 106 ? 1.795 49.937 11.786 1.00 20.70 105 PRO A C 1
ATOM 808 O O . PRO A 1 106 ? 1.498 49.032 10.993 1.00 19.92 105 PRO A O 1
ATOM 812 N N . ALA A 1 107 ? 1.010 50.324 12.781 1.00 16.00 106 ALA A N 1
ATOM 813 C CA . ALA A 1 107 ? -0.386 49.912 12.891 1.00 15.11 106 ALA A CA 1
ATOM 814 C C . ALA A 1 107 ? -1.188 51.145 13.283 1.00 18.45 106 ALA A C 1
ATOM 815 O O . ALA A 1 107 ? -0.624 52.121 13.807 1.00 19.91 106 ALA A O 1
ATOM 817 N N . VAL A 1 108 ? -2.491 51.130 13.039 1.00 16.76 107 VAL A N 1
ATOM 818 C CA . VAL A 1 108 ? -3.323 52.211 13.566 1.00 16.96 107 VAL A CA 1
ATOM 819 C C . VAL A 1 108 ? -4.281 51.583 14.591 1.00 17.64 107 VAL A C 1
ATOM 820 O O . VAL A 1 108 ? -5.130 50.769 14.264 1.00 15.77 107 VAL A O 1
ATOM 824 N N . HIS A 1 109 ? -4.078 51.928 15.858 1.00 12.85 108 HIS A N 1
ATOM 825 C CA . HIS A 1 109 ? -4.732 51.206 16.954 1.00 13.97 108 HIS A CA 1
ATOM 826 C C . HIS A 1 109 ? -4.367 51.944 18.246 1.00 14.03 108 HIS A C 1
ATOM 827 O O . HIS A 1 109 ? -4.050 53.140 18.208 1.00 16.80 108 HIS A O 1
ATOM 834 N N . GLY A 1 110 ? -4.407 51.245 19.377 1.00 14.54 109 GLY A N 1
ATOM 835 C CA . GLY A 1 110 ? -3.938 51.801 20.636 1.00 15.16 109 GLY A CA 1
ATOM 836 C C . GLY A 1 110 ? -3.026 50.808 21.329 1.00 15.71 109 GLY A C 1
ATOM 837 O O . GLY A 1 110 ? -2.885 49.677 20.864 1.00 14.69 109 GLY A O 1
ATOM 838 N N . SER A 1 111 ? -2.402 51.206 22.435 1.00 15.60 110 SER A N 1
ATOM 839 C CA . SER A 1 111 ? -1.524 50.269 23.122 1.00 15.46 110 SER A CA 1
ATOM 840 C C . SER A 1 111 ? -1.508 50.440 24.639 1.00 19.41 110 SER A C 1
ATOM 841 O O . SER A 1 111 ? -0.444 50.465 25.248 1.00 19.55 110 SER A O 1
ATOM 844 N N . GLY A 1 112 ? -2.683 50.544 25.252 1.00 15.83 111 GLY A N 1
ATOM 845 C CA . GLY A 1 112 ? -2.771 50.613 26.702 1.00 18.16 111 GLY A CA 1
ATOM 846 C C . GLY A 1 112 ? -2.500 49.268 27.362 1.00 19.53 111 GLY A C 1
ATOM 847 O O . GLY A 1 112 ? -2.920 48.208 26.858 1.00 21.58 111 GLY A O 1
ATOM 848 N N . ILE A 1 113 ? -1.770 49.308 28.471 1.00 18.15 112 ILE A N 1
ATOM 849 C CA . ILE A 1 113 ? -1.542 48.137 29.314 1.00 16.57 112 ILE A CA 1
ATOM 850 C C . ILE A 1 113 ? -2.409 48.264 30.564 1.00 20.25 112 ILE A C 1
ATOM 851 O O . ILE A 1 113 ? -2.267 49.209 31.336 1.00 21.53 112 ILE A O 1
ATOM 856 N N . LEU A 1 114 ? -3.306 47.311 30.763 1.00 19.47 113 LEU A N 1
ATOM 857 C CA . LEU A 1 114 ? -4.186 47.370 31.910 1.00 22.96 113 LEU A CA 1
ATOM 858 C C . LEU A 1 114 ? -3.519 46.637 33.061 1.00 26.66 113 LEU A C 1
ATOM 859 O O . LEU A 1 114 ? -3.379 45.423 33.032 1.00 28.23 113 LEU A O 1
ATOM 864 N N . ASP A 1 115 ? -3.063 47.393 34.051 1.00 27.21 114 ASP A N 1
ATOM 865 C CA . ASP A 1 115 ? -2.356 46.820 35.192 1.00 30.72 114 ASP A CA 1
ATOM 866 C C . ASP A 1 115 ? -3.216 47.096 36.412 1.00 34.46 114 ASP A C 1
ATOM 867 O O . ASP A 1 115 ? -3.251 48.217 36.917 1.00 31.68 114 ASP A O 1
ATOM 872 N N . GLY A 1 116 ? -3.940 46.074 36.854 1.00 38.07 115 GLY A N 1
ATOM 873 C CA . GLY A 1 116 ? -4.961 46.257 37.864 1.00 39.50 115 GLY A CA 1
ATOM 874 C C . GLY A 1 116 ? -6.101 47.063 37.277 1.00 37.34 115 GLY A C 1
ATOM 875 O O . GLY A 1 116 ? -6.760 46.627 36.331 1.00 44.34 115 GLY A O 1
ATOM 876 N N . ASP A 1 117 ? -6.321 48.250 37.826 1.00 38.54 116 ASP A N 1
ATOM 877 C CA . ASP A 1 117 ? -7.371 49.140 37.342 1.00 38.75 116 ASP A CA 1
ATOM 878 C C . ASP A 1 117 ? -6.777 50.367 36.655 1.00 34.20 116 ASP A C 1
ATOM 879 O O . ASP A 1 117 ? -7.491 51.324 36.358 1.00 37.26 116 ASP A O 1
ATOM 884 N N . SER A 1 118 ? -5.465 50.349 36.437 1.00 27.09 117 SER A N 1
ATOM 885 C CA . SER A 1 118 ? -4.773 51.494 35.863 1.00 32.33 117 SER A CA 1
ATOM 886 C C . SER A 1 118 ? -4.392 51.212 34.415 1.00 30.64 117 SER A C 1
ATOM 887 O O . SER A 1 118 ? -3.922 50.124 34.106 1.00 22.23 117 SER A O 1
ATOM 898 N N . ILE A 1 120 ? -1.801 51.852 31.755 1.00 20.00 119 ILE A N 1
ATOM 899 C CA . ILE A 1 120 ? -0.412 52.290 31.610 1.00 17.83 119 ILE A CA 1
ATOM 900 C C . ILE A 1 120 ? -0.143 52.540 30.127 1.00 19.29 119 ILE A C 1
ATOM 901 O O . ILE A 1 120 ? -0.685 51.848 29.280 1.00 16.16 119 ILE A O 1
ATOM 906 N N . TYR A 1 121 ? 0.664 53.546 29.816 1.00 20.40 120 TYR A N 1
ATOM 907 C CA . TYR A 1 121 ? 1.050 53.810 28.432 1.00 18.79 120 TYR A CA 1
ATOM 908 C C . TYR A 1 121 ? 2.002 52.743 27.887 1.00 17.65 120 TYR A C 1
ATOM 909 O O . TYR A 1 121 ? 3.097 52.543 28.413 1.00 19.10 120 TYR A O 1
ATOM 918 N N . GLY A 1 122 ? 1.581 52.058 26.831 1.00 17.38 121 GLY A N 1
ATOM 919 C CA . GLY A 1 122 ? 2.388 51.011 26.230 1.00 17.26 121 GLY A CA 1
ATOM 920 C C . GLY A 1 122 ? 2.882 51.372 24.839 1.00 19.39 121 GLY A C 1
ATOM 921 O O . GLY A 1 122 ? 2.941 50.510 23.952 1.00 17.95 121 GLY A O 1
ATOM 922 N N . GLY A 1 123 ? 3.253 52.640 24.649 1.00 19.57 122 GLY A N 1
ATOM 923 C CA . GLY A 1 123 ? 3.838 53.085 23.393 1.00 18.29 122 GLY A CA 1
ATOM 924 C C . GLY A 1 123 ? 2.801 53.173 22.290 1.00 20.11 122 GLY A C 1
ATOM 925 O O . GLY A 1 123 ? 1.647 53.500 22.554 1.00 19.76 122 GLY A O 1
ATOM 926 N N . ASN A 1 124 ? 3.215 52.902 21.055 1.00 17.47 123 ASN A N 1
ATOM 927 C CA . ASN A 1 124 ? 2.282 52.806 19.934 1.00 17.98 123 ASN A CA 1
ATOM 928 C C . ASN A 1 124 ? 2.216 51.363 19.432 1.00 16.40 123 ASN A C 1
ATOM 929 O O . ASN A 1 124 ? 3.186 50.618 19.550 1.00 18.13 123 ASN A O 1
ATOM 934 N N . PRO A 1 125 ? 1.058 50.960 18.887 1.00 17.67 124 PRO A N 1
ATOM 935 C CA . PRO A 1 125 ? 0.876 49.573 18.458 1.00 14.81 124 PRO A CA 1
ATOM 936 C C . PRO A 1 125 ? 1.634 49.282 17.164 1.00 17.44 124 PRO A C 1
ATOM 937 O O . PRO A 1 125 ? 1.924 50.196 16.405 1.00 16.41 124 PRO A O 1
ATOM 941 N N . SER A 1 126 ? 1.940 48.011 16.922 1.00 15.77 125 SER A N 1
ATOM 942 C CA . SER A 1 126 ? 2.685 47.631 15.740 1.00 16.65 125 SER A CA 1
ATOM 943 C C . SER A 1 126 ? 2.192 46.323 15.148 1.00 15.07 125 SER A C 1
ATOM 944 O O . SER A 1 126 ? 1.308 45.664 15.701 1.00 17.58 125 SER A O 1
ATOM 947 N N . GLY A 1 127 ? 2.772 45.963 14.008 1.00 16.69 126 GLY A N 1
ATOM 948 C CA . GLY A 1 127 ? 2.759 44.588 13.560 1.00 15.61 126 GLY A CA 1
ATOM 949 C C . GLY A 1 127 ? 4.212 44.164 13.492 1.00 15.85 126 GLY A C 1
ATOM 950 O O . GLY A 1 127 ? 5.110 44.916 13.896 1.00 17.22 126 GLY A O 1
ATOM 951 N N . PHE A 1 128 ? 4.456 42.982 12.944 1.00 15.89 127 PHE A N 1
ATOM 952 C CA . PHE A 1 128 ? 5.819 42.479 12.812 1.00 16.32 127 PHE A CA 1
ATOM 953 C C . PHE A 1 128 ? 6.024 41.935 11.419 1.00 17.38 127 PHE A C 1
ATOM 954 O O . PHE A 1 128 ? 5.196 41.177 10.936 1.00 14.84 127 PHE A O 1
ATOM 962 N N . LEU A 1 129 ? 7.129 42.315 10.783 1.00 15.61 128 LEU A N 1
ATOM 963 C CA . LEU A 1 129 ? 7.557 41.645 9.564 1.00 17.57 128 LEU A CA 1
ATOM 964 C C . LEU A 1 129 ? 8.764 40.790 9.920 1.00 16.34 128 LEU A C 1
ATOM 965 O O . LEU A 1 129 ? 9.800 41.312 10.326 1.00 16.15 128 LEU A O 1
ATOM 970 N N . ILE A 1 130 ? 8.623 39.478 9.787 1.00 15.74 129 ILE A N 1
ATOM 971 C CA . ILE A 1 130 ? 9.658 38.542 10.217 1.00 17.70 129 ILE A CA 1
ATOM 972 C C . ILE A 1 130 ? 10.283 37.841 9.018 1.00 21.09 129 ILE A C 1
ATOM 973 O O . ILE A 1 130 ? 9.570 37.256 8.211 1.00 19.15 129 ILE A O 1
ATOM 978 N N . THR A 1 131 ? 11.613 37.902 8.904 1.00 18.12 130 THR A N 1
ATOM 979 C CA . THR A 1 131 ? 12.301 37.255 7.791 1.00 19.86 130 THR A CA 1
ATOM 980 C C . THR A 1 131 ? 13.192 36.136 8.313 1.00 21.94 130 THR A C 1
ATOM 981 O O . THR A 1 131 ? 14.158 36.390 9.037 1.00 21.23 130 THR A O 1
ATOM 985 N N . ILE A 1 132 ? 12.849 34.904 7.950 1.00 21.01 131 ILE A N 1
ATOM 986 C CA . ILE A 1 132 ? 13.574 33.722 8.399 1.00 23.70 131 ILE A CA 1
ATOM 987 C C . ILE A 1 132 ? 13.936 32.849 7.196 1.00 25.96 131 ILE A C 1
ATOM 988 O O . ILE A 1 132 ? 13.051 32.374 6.491 1.00 20.69 131 ILE A O 1
ATOM 993 N N . GLU A 1 133 ? 15.238 32.670 6.963 1.00 26.24 132 GLU A N 1
ATOM 994 C CA . GLU A 1 133 ? 15.739 31.884 5.831 1.00 25.90 132 GLU A CA 1
ATOM 995 C C . GLU A 1 133 ? 15.102 32.321 4.512 1.00 26.67 132 GLU A C 1
ATOM 996 O O . GLU A 1 133 ? 14.639 31.495 3.730 1.00 24.86 132 GLU A O 1
ATOM 1002 N N . GLY A 1 134 ? 15.054 33.633 4.291 1.00 22.88 133 GLY A N 1
ATOM 1003 C CA . GLY A 1 134 ? 14.511 34.178 3.061 1.00 28.25 133 GLY A CA 1
ATOM 1004 C C . GLY A 1 134 ? 12.992 34.216 2.994 1.00 27.87 133 GLY A C 1
ATOM 1005 O O . GLY A 1 134 ? 12.434 34.778 2.056 1.00 30.28 133 GLY A O 1
ATOM 1006 N N . LYS A 1 135 ? 12.323 33.615 3.976 1.00 23.13 134 LYS A N 1
ATOM 1007 C CA . LYS A 1 135 ? 10.857 33.578 4.010 1.00 23.77 134 LYS A CA 1
ATOM 1008 C C . LYS A 1 135 ? 10.321 34.717 4.869 1.00 25.40 134 LYS A C 1
ATOM 1009 O O . LYS A 1 135 ? 10.915 35.047 5.891 1.00 23.32 134 LYS A O 1
ATOM 1015 N N . LYS A 1 136 ? 9.200 35.311 4.470 1.00 23.03 135 LYS A N 1
ATOM 1016 C CA . LYS A 1 136 ? 8.682 36.471 5.197 1.00 21.64 135 LYS A CA 1
ATOM 1017 C C . LYS A 1 136 ? 7.268 36.259 5.719 1.00 21.11 135 LYS A C 1
ATOM 1018 O O . LYS A 1 136 ? 6.355 35.919 4.963 1.00 19.64 135 LYS A O 1
ATOM 1024 N N . ILE A 1 137 ? 7.109 36.454 7.028 1.00 17.93 136 ILE A N 1
ATOM 1025 C CA . ILE A 1 137 ? 5.797 36.441 7.676 1.00 17.72 136 ILE A CA 1
ATOM 1026 C C . ILE A 1 137 ? 5.419 37.839 8.160 1.00 19.43 136 ILE A C 1
ATOM 1027 O O . ILE A 1 137 ? 6.200 38.495 8.851 1.00 19.73 136 ILE A O 1
ATOM 1032 N N . TYR A 1 138 ? 4.223 38.292 7.795 1.00 18.78 137 TYR A N 1
ATOM 1033 C CA . TYR A 1 138 ? 3.683 39.539 8.332 1.00 20.45 137 TYR A CA 1
ATOM 1034 C C . TYR A 1 138 ? 2.527 39.235 9.277 1.00 20.74 137 TYR A C 1
ATOM 1035 O O . TYR A 1 138 ? 1.553 38.577 8.908 1.00 20.90 137 TYR A O 1
ATOM 1044 N N . HIS A 1 139 ? 2.656 39.710 10.509 1.00 17.74 138 HIS A N 1
ATOM 1045 C CA . HIS A 1 139 ? 1.574 39.647 11.489 1.00 17.42 138 HIS A CA 1
ATOM 1046 C C . HIS A 1 139 ? 1.173 41.095 11.748 1.00 16.67 138 HIS A C 1
ATOM 1047 O O . HIS A 1 139 ? 1.991 41.870 12.226 1.00 15.69 138 HIS A O 1
ATOM 1054 N N . ALA A 1 140 ? -0.051 41.489 11.391 1.00 15.62 139 ALA A N 1
ATOM 1055 C CA . ALA A 1 140 ? -0.389 42.919 11.391 1.00 18.65 139 ALA A CA 1
ATOM 1056 C C . ALA A 1 140 ? -0.682 43.477 12.790 1.00 15.63 139 ALA A C 1
ATOM 1057 O O . ALA A 1 140 ? -0.837 44.700 12.967 1.00 20.47 139 ALA A O 1
ATOM 1059 N N . GLY A 1 141 ? -0.766 42.595 13.776 1.00 16.59 140 GLY A N 1
ATOM 1060 C CA . GLY A 1 141 ? -1.220 42.984 15.106 1.00 13.95 14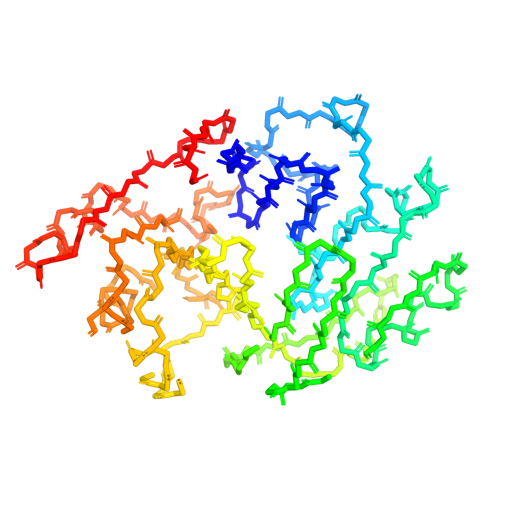0 GLY A CA 1
ATOM 1061 C C . GLY A 1 141 ? -2.686 43.390 15.041 1.00 20.09 140 GLY A C 1
ATOM 1062 O O . GLY A 1 141 ? -3.398 42.985 14.128 1.00 20.28 140 GLY A O 1
ATOM 1063 N N . ASP A 1 142 ? -3.140 44.185 16.007 1.00 16.33 141 ASP A N 1
ATOM 1064 C CA . ASP A 1 142 ? -4.427 44.855 15.875 1.00 16.85 141 ASP A CA 1
ATOM 1065 C C . ASP A 1 142 ? -4.220 46.136 15.086 1.00 17.84 141 ASP A C 1
ATOM 1066 O O . ASP A 1 142 ? -3.350 46.943 15.411 1.00 14.56 141 ASP A O 1
ATOM 1071 N N . THR A 1 143 ? -5.041 46.351 14.072 1.00 15.80 142 THR A N 1
ATOM 1072 C CA . THR A 1 143 ? -4.895 47.549 13.279 1.00 14.43 142 THR A CA 1
ATOM 1073 C C . THR A 1 143 ? -6.131 47.751 12.416 1.00 19.14 142 THR A C 1
ATOM 1074 O O . THR A 1 143 ? -6.869 46.800 12.127 1.00 14.63 142 THR A O 1
ATOM 1078 N N . GLY A 1 144 ? -6.363 49.008 12.056 1.00 16.62 143 GLY A N 1
ATOM 1079 C CA . GLY A 1 144 ? -7.299 49.342 11.011 1.00 16.59 143 GLY A CA 1
ATOM 1080 C C . GLY A 1 144 ? -6.522 49.436 9.714 1.00 16.33 143 GLY A C 1
ATOM 1081 O O . GLY A 1 144 ? -5.296 49.267 9.674 1.00 15.80 143 GLY A O 1
ATOM 1082 N N . LEU A 1 145 ? -7.247 49.711 8.645 1.00 15.77 144 LEU A N 1
ATOM 1083 C CA . LEU A 1 145 ? -6.646 49.895 7.339 1.00 17.25 144 LEU A CA 1
ATOM 1084 C C . LEU A 1 145 ? -5.742 51.133 7.363 1.00 20.88 144 LEU A C 1
ATOM 1085 O O . LEU A 1 145 ? -6.150 52.185 7.839 1.00 18.49 144 LEU A O 1
ATOM 1090 N N . THR A 1 146 ? -4.517 51.000 6.866 1.00 17.78 145 THR A N 1
ATOM 1091 C CA . THR A 1 146 ? -3.604 52.134 6.809 1.00 18.89 145 THR A CA 1
ATOM 1092 C C . THR A 1 146 ? -2.749 52.067 5.542 1.00 21.20 145 THR A C 1
ATOM 1093 O O . THR A 1 146 ? -2.344 50.984 5.101 1.00 20.10 145 THR A O 1
ATOM 1097 N N . ARG A 1 147 ? -2.458 53.223 4.958 1.00 18.53 146 ARG A N 1
ATOM 1098 C CA . ARG A 1 147 ? -1.652 53.236 3.739 1.00 21.93 146 ARG A CA 1
ATOM 1099 C C . ARG A 1 147 ? -0.215 52.771 4.015 1.00 19.99 146 ARG A C 1
ATOM 1100 O O . ARG A 1 147 ? 0.536 52.479 3.080 1.00 19.36 146 ARG A O 1
ATOM 1108 N N . GLU A 1 148 ? 0.172 52.674 5.290 1.00 18.32 147 GLU A N 1
ATOM 1109 C CA . GLU A 1 148 ? 1.529 52.213 5.620 1.00 17.47 147 GLU A CA 1
ATOM 1110 C C . GLU A 1 148 ? 1.710 50.766 5.164 1.00 16.34 147 GLU A C 1
ATOM 1111 O O . GLU A 1 148 ? 2.826 50.318 4.891 1.00 17.92 147 GLU A O 1
ATOM 1125 N N . GLU A 1 150 ? 1.031 49.632 2.354 1.00 18.25 149 GLU A N 1
ATOM 1126 C CA . GLU A 1 150 ? 1.521 49.635 0.975 1.00 19.17 149 GLU A CA 1
ATOM 1127 C C . GLU A 1 150 ? 3.054 49.557 0.929 1.00 22.21 149 GLU A C 1
ATOM 1128 O O . GLU A 1 150 ? 3.632 49.162 -0.086 1.00 21.73 149 GLU A O 1
ATOM 1134 N N . LEU A 1 151 ? 3.711 49.904 2.036 1.00 19.73 150 LEU A N 1
ATOM 1135 C CA . LEU A 1 151 ? 5.177 49.812 2.116 1.00 18.25 150 LEU A CA 1
ATOM 1136 C C . LEU A 1 151 ? 5.646 48.361 2.073 1.00 22.97 150 LEU A C 1
ATOM 1137 O O . LEU A 1 151 ? 6.825 48.092 1.833 1.00 20.89 150 LEU A O 1
ATOM 1142 N N . LEU A 1 152 ? 4.723 47.434 2.318 1.00 17.57 151 LEU A N 1
ATOM 1143 C CA . LEU A 1 152 ? 5.051 46.013 2.417 1.00 20.83 151 LEU A CA 1
ATOM 1144 C C . LEU A 1 152 ? 4.946 45.276 1.080 1.00 20.50 151 LEU A C 1
ATOM 1145 O O . LEU A 1 152 ? 5.409 44.141 0.956 1.00 21.78 151 LEU A O 1
ATOM 1150 N N . ALA A 1 153 ? 4.311 45.904 0.099 1.00 19.69 152 ALA A N 1
ATOM 1151 C CA . ALA A 1 153 ? 4.118 45.243 -1.187 1.00 22.52 152 ALA A CA 1
ATOM 1152 C C . ALA A 1 153 ? 5.459 44.799 -1.771 1.00 23.73 152 ALA A C 1
ATOM 1153 O O . ALA A 1 153 ? 5.601 43.660 -2.224 1.00 26.00 152 ALA A O 1
ATOM 1155 N N . GLU A 1 154 ? 6.462 45.668 -1.715 1.00 22.78 153 GLU A N 1
ATOM 1156 C CA . GLU A 1 154 ? 7.754 45.333 -2.321 1.00 23.45 153 GLU A CA 1
ATOM 1157 C C . GLU A 1 154 ? 8.507 44.228 -1.576 1.00 26.99 153 GLU A C 1
ATOM 1158 O O . GLU A 1 154 ? 9.503 43.714 -2.080 1.00 24.98 153 GLU A O 1
ATOM 1164 N N . GLU A 1 155 ? 8.038 43.854 -0.386 1.00 24.15 154 GLU A N 1
ATOM 1165 C CA . GLU A 1 155 ? 8.682 42.783 0.371 1.00 22.00 154 GLU A CA 1
ATOM 1166 C C . GLU A 1 155 ? 8.369 41.386 -0.188 1.00 24.20 154 GLU A C 1
ATOM 1167 O O . GLU A 1 155 ? 9.110 40.436 0.081 1.00 26.62 154 GLU A O 1
ATOM 1173 N N . ASN A 1 156 ? 7.273 41.272 -0.942 1.00 23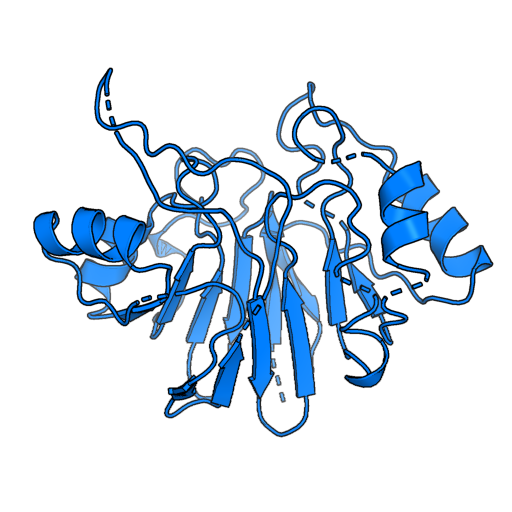.58 155 ASN A N 1
ATOM 1174 C CA . ASN A 1 156 ? 6.772 39.979 -1.429 1.00 26.38 155 ASN A CA 1
ATOM 1175 C C . ASN A 1 156 ? 6.599 39.007 -0.261 1.00 25.28 155 ASN A C 1
ATOM 1176 O O . ASN A 1 156 ? 7.174 37.915 -0.233 1.00 23.80 155 ASN A O 1
ATOM 1181 N N . VAL A 1 157 ? 5.804 39.438 0.716 1.00 23.22 156 VAL A N 1
ATOM 1182 C CA . VAL A 1 157 ? 5.478 38.653 1.903 1.00 20.05 156 VAL A CA 1
ATOM 1183 C C . VAL A 1 157 ? 4.933 37.260 1.540 1.00 20.21 156 VAL A C 1
ATOM 1184 O O . VAL A 1 157 ? 4.073 37.14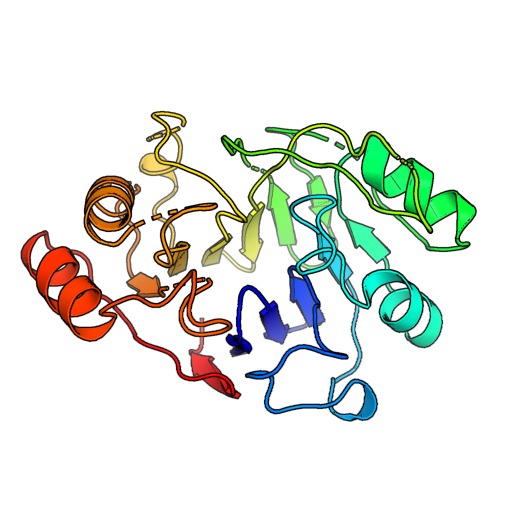1 0.675 1.00 24.26 156 VAL A O 1
ATOM 1188 N N . ASP A 1 158 ? 5.435 36.214 2.195 1.00 19.87 157 ASP A N 1
ATOM 1189 C CA . ASP A 1 158 ? 4.933 34.856 1.954 1.00 19.81 157 ASP A CA 1
ATOM 1190 C C . ASP A 1 158 ? 3.588 34.565 2.615 1.00 24.82 157 ASP A C 1
ATOM 1191 O O . ASP A 1 158 ? 2.687 34.028 1.973 1.00 22.12 157 ASP A O 1
ATOM 1196 N N . VAL A 1 159 ? 3.472 34.875 3.910 1.00 20.17 158 VAL A N 1
ATOM 1197 C CA . VAL A 1 159 ? 2.214 34.709 4.634 1.00 19.94 158 VAL A CA 1
ATOM 1198 C C . VAL A 1 159 ? 1.899 35.966 5.434 1.00 20.66 158 VAL A C 1
ATOM 1199 O O . VAL A 1 159 ? 2.727 36.419 6.225 1.00 19.67 158 VAL A O 1
ATOM 1203 N N . ALA A 1 160 ? 0.715 36.536 5.219 1.00 17.19 159 ALA A N 1
ATOM 1204 C CA . ALA A 1 160 ? 0.280 37.691 5.993 1.00 19.50 159 ALA A CA 1
ATOM 1205 C C . ALA A 1 160 ? -0.900 37.316 6.879 1.00 18.98 159 ALA A C 1
ATOM 1206 O O . ALA A 1 160 ? -1.927 36.849 6.383 1.00 21.75 159 ALA A O 1
ATOM 1208 N N . PHE A 1 161 ? -0.746 37.509 8.190 1.00 18.40 160 PHE A N 1
ATOM 1209 C CA . PHE A 1 161 ? -1.853 37.347 9.130 1.00 15.32 160 PHE A CA 1
ATOM 1210 C C . PHE A 1 161 ? -2.552 38.696 9.301 1.00 17.61 160 PHE A C 1
ATOM 1211 O O . PHE A 1 161 ? -1.911 39.673 9.681 1.00 17.71 160 PHE A O 1
ATOM 1219 N N . LEU A 1 162 ? -3.849 38.752 8.997 1.00 15.58 161 LEU A N 1
ATOM 1220 C CA . LEU A 1 162 ? -4.608 40.001 9.032 1.00 15.88 161 LEU A CA 1
ATOM 1221 C C . LEU A 1 162 ? -5.850 39.852 9.902 1.00 16.99 161 LEU A C 1
ATOM 1222 O O . LEU A 1 162 ? -6.585 38.870 9.772 1.00 20.35 161 LEU A O 1
ATOM 1227 N N . PRO A 1 16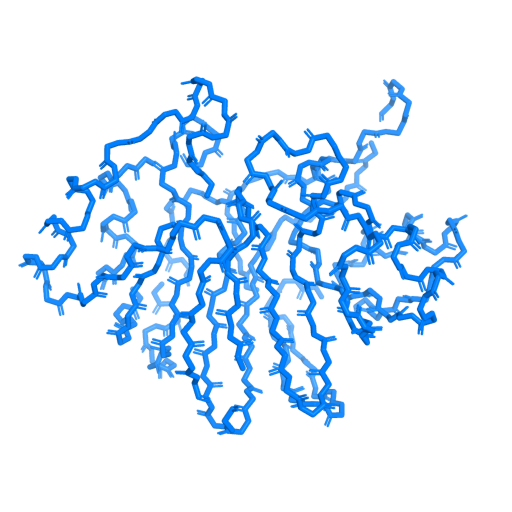3 ? -6.111 40.839 10.772 1.00 19.78 162 PRO A N 1
ATOM 1228 C CA . PRO A 1 163 ? -7.334 40.784 11.579 1.00 17.67 162 PRO A CA 1
ATOM 1229 C C . PRO A 1 163 ? -8.573 41.074 10.743 1.00 19.04 162 PRO A C 1
ATOM 1230 O O . PRO A 1 163 ? -8.519 41.976 9.914 1.00 18.66 162 PRO A O 1
ATOM 1234 N N . ILE A 1 164 ? -9.668 40.345 10.959 1.00 17.55 163 ILE A N 1
ATOM 1235 C CA . ILE A 1 164 ? -10.888 40.595 10.186 1.00 16.76 163 ILE A CA 1
ATOM 1236 C C . ILE A 1 164 ? -12.141 40.731 11.059 1.00 19.14 163 ILE A C 1
ATOM 1237 O O . ILE A 1 164 ? -13.263 40.849 10.540 1.00 19.96 163 ILE A O 1
ATOM 1242 N N . GLY A 1 165 ? -11.957 40.758 12.377 1.00 19.38 164 GLY A N 1
ATOM 1243 C CA . GLY A 1 165 ? -13.078 40.693 13.296 1.00 18.48 164 GLY A CA 1
ATOM 1244 C C . GLY A 1 165 ? -13.932 41.948 13.445 1.00 22.55 164 GLY A C 1
ATOM 1245 O O . GLY A 1 165 ? -15.010 41.892 14.045 1.00 19.94 164 GLY A O 1
ATOM 1246 N N . GLY A 1 166 ? -13.468 43.077 12.913 1.00 18.04 165 GLY A N 1
ATOM 1247 C CA . GLY A 1 166 ? -14.246 44.305 13.000 1.00 18.11 165 GLY A CA 1
ATOM 1248 C C . GLY A 1 166 ? -14.229 44.944 14.390 1.00 16.71 165 GLY A C 1
ATOM 1249 O O . GLY A 1 166 ? -13.636 44.403 15.323 1.00 17.94 165 GLY A O 1
ATOM 1250 N N . ASN A 1 167 ? -14.868 46.106 14.502 1.00 18.83 166 ASN A N 1
ATOM 1251 C CA . ASN A 1 167 ? -15.044 46.870 15.752 1.00 18.53 166 ASN A CA 1
ATOM 1252 C C . ASN A 1 167 ? -13.757 47.441 16.372 1.00 19.05 166 ASN A C 1
ATOM 1253 O O . ASN A 1 167 ? -13.601 48.662 16.440 1.00 16.61 166 ASN A O 1
ATOM 1258 N N . PHE A 1 168 ? -12.875 46.567 16.854 1.00 15.62 167 PHE A N 1
ATOM 1259 C CA . PHE A 1 168 ? -11.559 46.982 17.346 1.00 16.95 167 PHE A CA 1
ATOM 1260 C C . PHE A 1 168 ? -10.517 46.982 16.244 1.00 16.57 167 PHE A C 1
ATOM 1261 O O . PHE A 1 168 ? -9.464 47.607 16.383 1.00 18.19 167 PHE A O 1
ATOM 1269 N N . VAL A 1 169 ? -10.803 46.255 15.167 1.00 16.75 168 VAL A N 1
ATOM 1270 C CA . VAL A 1 169 ? -9.846 46.056 14.081 1.00 16.14 168 VAL A CA 1
ATOM 1271 C C . VAL A 1 169 ? -10.589 46.068 12.761 1.00 17.61 168 VAL A C 1
ATOM 1272 O O . VAL A 1 169 ? -11.815 46.179 12.747 1.00 15.42 168 VAL A O 1
ATOM 1284 N N . ASP A 1 171 ? -12.656 45.152 9.566 1.00 18.44 170 ASP A N 1
ATOM 1285 C CA . ASP A 1 171 ? -13.667 44.142 9.266 1.00 21.97 170 ASP A CA 1
ATOM 1286 C C . ASP A 1 171 ? -13.279 43.440 7.963 1.00 21.18 170 ASP A C 1
ATOM 1287 O O . ASP A 1 171 ? -12.178 43.651 7.438 1.00 19.28 170 ASP A O 1
ATOM 1292 N N . VAL A 1 172 ? -14.168 42.604 7.444 1.00 17.89 171 VAL A N 1
ATOM 1293 C CA . VAL A 1 172 ? -13.833 41.789 6.284 1.00 20.86 171 VAL A CA 1
ATOM 1294 C C . VAL A 1 172 ? -13.514 42.661 5.079 1.00 18.83 171 VAL A C 1
ATOM 1295 O O . VAL A 1 172 ? -12.535 42.426 4.367 1.00 20.66 171 VAL A O 1
ATOM 1299 N N . GLU A 1 173 ? -14.325 43.687 4.865 1.00 19.73 172 GLU A N 1
ATOM 1300 C CA . GLU A 1 173 ? -14.179 44.529 3.679 1.00 21.17 172 GLU A CA 1
ATOM 1301 C C . GLU A 1 173 ? -12.856 45.289 3.690 1.00 23.89 172 GLU A C 1
ATOM 1302 O O . GLU A 1 173 ? -12.171 45.374 2.668 1.00 18.07 172 GLU A O 1
ATOM 1308 N N . ASP A 1 174 ? -12.494 45.853 4.840 1.00 17.13 173 ASP A N 1
ATOM 1309 C CA . ASP A 1 174 ? -11.248 46.597 4.907 1.00 20.79 173 ASP A CA 1
ATOM 1310 C C . ASP A 1 174 ? -10.052 45.653 4.870 1.00 18.70 173 ASP A C 1
ATOM 1311 O O . ASP A 1 174 ? -9.010 46.019 4.335 1.00 20.17 173 ASP A O 1
ATOM 1316 N N . ALA A 1 175 ? -10.193 44.437 5.405 1.00 17.35 174 ALA A N 1
ATOM 1317 C CA . ALA A 1 175 ? -9.079 43.492 5.353 1.00 15.98 174 ALA A CA 1
ATOM 1318 C C . ALA A 1 175 ? -8.811 43.032 3.914 1.00 18.99 174 ALA A C 1
ATOM 1319 O O . ALA A 1 175 ? -7.674 42.725 3.563 1.00 17.34 174 ALA A O 1
ATOM 1321 N N . VAL A 1 176 ? -9.859 42.958 3.097 1.00 16.95 175 VAL A N 1
ATOM 1322 C CA . VAL A 1 176 ? -9.674 42.686 1.674 1.00 17.70 175 VAL A CA 1
ATOM 1323 C C . VAL A 1 176 ? -8.858 43.816 1.034 1.00 18.06 175 VAL A C 1
ATOM 1324 O O . VAL A 1 176 ? -7.899 43.567 0.294 1.00 20.33 175 VAL A O 1
ATOM 1328 N N . ARG A 1 177 ? -9.225 45.061 1.321 1.00 16.11 176 ARG A N 1
ATOM 1329 C CA . ARG A 1 177 ? -8.434 46.190 0.843 1.00 19.02 176 ARG A CA 1
ATOM 1330 C C . ARG A 1 177 ? -6.975 46.100 1.293 1.00 19.11 176 ARG A C 1
ATOM 1331 O O . ARG A 1 177 ? -6.066 46.410 0.516 1.00 18.25 176 ARG A O 1
ATOM 1339 N N . ALA A 1 178 ? -6.753 45.686 2.541 1.00 17.18 177 ALA A N 1
ATOM 1340 C CA . ALA A 1 178 ? -5.392 45.526 3.057 1.00 16.13 177 ALA A CA 1
ATOM 1341 C C . ALA A 1 178 ? -4.606 44.465 2.285 1.00 16.79 177 ALA A C 1
ATOM 1342 O O . ALA A 1 178 ? -3.430 44.659 1.953 1.00 17.75 177 ALA A O 1
ATOM 1344 N N . ALA A 1 179 ? -5.246 43.330 2.033 1.00 19.15 178 ALA A N 1
ATOM 1345 C CA . ALA A 1 179 ? -4.625 42.244 1.268 1.00 18.38 178 ALA A CA 1
ATOM 1346 C C . ALA A 1 179 ? -4.194 42.701 -0.125 1.00 19.72 178 ALA A C 1
ATOM 1347 O O . ALA A 1 179 ? -3.130 42.322 -0.613 1.00 21.25 178 ALA A O 1
ATOM 1349 N N . VAL A 1 180 ? -5.032 43.515 -0.753 1.00 20.02 179 VAL A N 1
ATOM 1350 C CA . VAL A 1 180 ? -4.738 44.076 -2.073 1.00 18.73 179 VAL A CA 1
ATOM 1351 C C . VAL A 1 180 ? -3.549 45.048 -2.024 1.00 25.76 179 VAL A C 1
ATOM 1352 O O . VAL A 1 180 ? -2.712 45.078 -2.935 1.00 25.40 179 VAL A O 1
ATOM 1364 N N . ILE A 1 182 ? -1.063 44.894 0.228 1.00 18.22 181 ILE A N 1
ATOM 1365 C CA . ILE A 1 182 ? 0.152 44.198 0.649 1.00 18.32 181 ILE A CA 1
ATOM 1366 C C . ILE A 1 182 ? 0.617 43.190 -0.401 1.00 23.40 181 ILE A C 1
ATOM 1367 O O . ILE A 1 182 ? 1.818 42.951 -0.563 1.00 24.02 181 ILE A O 1
ATOM 1372 N N . LYS A 1 183 ? -0.348 42.614 -1.110 1.00 21.20 182 LYS A N 1
ATOM 1373 C CA . LYS A 1 183 ? -0.105 41.541 -2.093 1.00 24.88 182 LYS A CA 1
ATOM 1374 C C . LYS A 1 183 ? 0.822 40.428 -1.604 1.00 24.96 182 LYS A C 1
ATOM 1375 O O . LYS A 1 183 ? 1.849 40.157 -2.230 1.00 22.37 182 LYS A O 1
ATOM 1381 N N . PRO A 1 184 ? 0.460 39.769 -0.492 1.00 21.33 183 PRO A N 1
ATOM 1382 C CA . PRO A 1 184 ? 1.249 38.632 -0.021 1.00 22.18 183 PRO A CA 1
ATOM 1383 C C . PRO A 1 184 ? 0.956 37.405 -0.878 1.00 23.29 183 PRO A C 1
ATOM 1384 O O . PRO A 1 184 ? -0.057 37.394 -1.580 1.00 21.46 183 PRO A O 1
ATOM 1388 N N . LYS A 1 185 ? 1.796 36.381 -0.801 1.00 22.68 184 LYS A N 1
ATOM 1389 C CA . LYS A 1 185 ? 1.520 35.154 -1.538 1.00 24.61 184 LYS A CA 1
ATOM 1390 C C . LYS A 1 185 ? 0.297 34.443 -0.965 1.00 26.93 184 LYS A C 1
ATOM 1391 O O . LYS A 1 185 ? -0.501 33.883 -1.711 1.00 21.84 184 LYS A O 1
ATOM 1397 N N . LYS A 1 186 ? 0.152 34.469 0.363 1.00 23.04 185 LYS A N 1
ATOM 1398 C CA . LYS A 1 186 ? -1.013 33.902 1.041 1.00 24.38 185 LYS A CA 1
ATOM 1399 C C . LYS A 1 186 ? -1.450 34.799 2.195 1.00 21.40 185 LYS A C 1
ATOM 1400 O O . LYS A 1 186 ? -0.618 35.420 2.852 1.00 17.66 185 LYS A O 1
ATOM 1406 N N . VAL A 1 187 ? -2.748 34.847 2.444 1.00 19.37 186 VAL A N 1
ATOM 1407 C CA . VAL A 1 187 ? -3.265 35.576 3.600 1.00 22.71 186 VAL A CA 1
ATOM 1408 C C . VAL A 1 187 ? -3.980 34.603 4.538 1.00 23.02 186 VAL A C 1
ATOM 1409 O O . VAL A 1 187 ? -4.625 33.636 4.100 1.00 24.13 186 VAL A O 1
ATOM 1413 N N . VAL A 1 188 ? -3.823 34.830 5.841 1.00 20.13 187 VAL A N 1
ATOM 1414 C CA . VAL A 1 188 ? -4.514 34.048 6.853 1.00 20.19 187 VAL A CA 1
ATOM 1415 C C . VAL A 1 188 ? -5.288 35.006 7.749 1.00 18.90 187 VAL A C 1
ATOM 1416 O O . VAL A 1 188 ? -4.695 35.896 8.347 1.00 18.54 187 VAL A O 1
ATOM 1420 N N . PRO A 1 189 ? -6.614 34.836 7.827 1.00 22.34 188 PRO A N 1
ATOM 1421 C CA . PRO A 1 189 ? -7.428 35.724 8.660 1.00 21.33 188 PRO A CA 1
ATOM 1422 C C . PRO A 1 189 ? -7.263 35.369 10.136 1.00 18.14 188 PRO A C 1
ATOM 1423 O O . PRO A 1 189 ? -7.082 34.200 10.478 1.00 19.31 188 PRO A O 1
ATOM 1435 N N . HIS A 1 191 ? -8.014 37.018 14.538 1.00 17.52 190 HIS A N 1
ATOM 1436 C CA . HIS A 1 191 ? -8.676 37.964 15.429 1.00 21.34 190 HIS A CA 1
ATOM 1437 C C . HIS A 1 191 ? -10.157 38.069 15.069 1.00 21.80 190 HIS A C 1
ATOM 1438 O O . HIS A 1 191 ? -10.694 39.165 14.865 1.00 21.90 190 HIS A O 1
ATOM 1445 N N . TYR A 1 192 ? -10.804 36.914 14.958 1.00 20.51 191 TYR A N 1
ATOM 1446 C CA . TYR A 1 192 ? -12.242 36.867 14.730 1.00 23.21 191 TYR A CA 1
ATOM 1447 C C . TYR A 1 192 ? -12.808 35.684 15.490 1.00 23.30 191 TYR A C 1
ATOM 1448 O O . TYR A 1 192 ? -12.096 34.709 15.761 1.00 21.80 191 TYR A O 1
ATOM 1457 N N . GLY A 1 193 ? -14.087 35.770 15.833 1.00 24.50 192 GLY A N 1
ATOM 1458 C CA . GLY A 1 193 ? -14.790 34.640 16.403 1.00 24.33 192 GLY A CA 1
ATOM 1459 C C . GLY A 1 193 ? -14.552 34.429 17.884 1.00 28.24 192 GLY A C 1
ATOM 1460 O O . GLY A 1 193 ? -15.319 33.725 18.525 1.00 24.96 192 GLY A O 1
ATOM 1461 N N . THR A 1 194 ? -13.506 35.053 18.430 1.00 20.62 193 THR A N 1
ATOM 1462 C CA . THR A 1 194 ? -13.111 34.835 19.821 1.00 20.88 193 THR A CA 1
ATOM 1463 C C . THR A 1 194 ? -14.206 35.248 20.797 1.00 27.98 193 THR A C 1
ATOM 1464 O O . THR A 1 194 ? -14.445 34.575 21.806 1.00 26.11 193 THR A O 1
ATOM 1468 N N . TRP A 1 195 ? -14.834 36.383 20.501 1.00 23.16 194 TRP A N 1
ATOM 1469 C CA . TRP A 1 195 ? -16.029 36.849 21.204 1.00 25.59 194 TRP A CA 1
ATOM 1470 C C . TRP A 1 195 ? -17.057 37.281 20.164 1.00 25.28 194 TRP A C 1
ATOM 1471 O O . TRP A 1 195 ? -16.719 37.493 18.999 1.00 22.74 194 TRP A O 1
ATOM 1482 N N . GLU A 1 196 ? -18.316 37.408 20.567 1.00 24.02 195 GLU A N 1
ATOM 1483 C CA . GLU A 1 196 ? -19.362 37.678 19.593 1.00 24.66 195 GLU A CA 1
ATOM 1484 C C . GLU A 1 196 ? -19.216 39.072 18.977 1.00 22.58 195 GLU A C 1
ATOM 1485 O O . GLU A 1 196 ? -19.541 39.278 17.809 1.00 24.28 195 GLU A O 1
ATOM 1491 N N . LEU A 1 197 ? -18.692 40.015 19.750 1.00 22.09 196 LEU A N 1
ATOM 1492 C CA . LEU A 1 197 ? -18.408 41.357 19.241 1.00 25.85 196 LEU A CA 1
ATOM 1493 C C . LEU A 1 197 ? -17.491 41.340 18.012 1.00 27.63 196 LEU A C 1
ATOM 1494 O O . LEU A 1 197 ? -17.585 42.217 17.151 1.00 28.56 196 LEU A O 1
ATOM 1499 N N . ILE A 1 198 ? -16.600 40.356 17.917 1.00 20.65 197 ILE A N 1
ATOM 1500 C CA . ILE A 1 198 ? -15.729 40.312 16.743 1.00 24.08 197 ILE A CA 1
ATOM 1501 C C . ILE A 1 198 ? -16.030 39.114 15.853 1.00 25.26 197 ILE A C 1
ATOM 1502 O O . ILE A 1 198 ? -15.125 38.545 15.244 1.00 22.05 197 ILE A O 1
ATOM 1507 N N . PHE A 1 199 ? -17.300 38.722 15.780 1.00 26.40 198 PHE A N 1
ATOM 1508 C CA . PHE A 1 199 ? -17.701 37.732 14.795 1.00 23.91 198 PHE A CA 1
ATOM 1509 C C . PHE A 1 199 ? -17.348 38.254 13.408 1.00 27.52 198 PHE A C 1
ATOM 1510 O O . PHE A 1 199 ? -17.456 39.453 13.128 1.00 29.21 198 PHE A O 1
ATOM 1518 N N . ALA A 1 200 ? -16.939 37.350 12.536 1.00 24.84 199 ALA A N 1
ATOM 1519 C CA . ALA A 1 200 ? -16.693 37.713 11.152 1.00 22.98 199 ALA A CA 1
ATOM 1520 C C . ALA A 1 200 ? -17.088 36.551 10.269 1.00 24.77 199 ALA A C 1
ATOM 1521 O O . ALA A 1 200 ? -16.983 35.395 10.671 1.00 25.48 199 ALA A O 1
ATOM 1523 N N . ASP A 1 201 ? -17.534 36.871 9.062 1.00 24.11 200 ASP A N 1
ATOM 1524 C CA . ASP A 1 201 ? -17.846 35.860 8.072 1.00 26.28 200 ASP A CA 1
ATOM 1525 C C . ASP A 1 201 ? -16.564 35.472 7.357 1.00 23.22 200 ASP A C 1
ATOM 1526 O O . ASP A 1 201 ? -16.254 36.010 6.295 1.00 21.93 200 ASP A O 1
ATOM 1531 N N . VAL A 1 202 ? -15.824 34.533 7.939 1.00 25.35 201 VAL A N 1
ATOM 1532 C CA . VAL A 1 202 ? -14.483 34.235 7.448 1.00 24.43 201 VAL A CA 1
ATOM 1533 C C . VAL A 1 202 ? -14.524 33.575 6.064 1.00 30.25 201 VAL A C 1
ATOM 1534 O O . VAL A 1 202 ? -13.621 33.772 5.248 1.00 22.92 201 VAL A O 1
ATOM 1538 N N . GLU A 1 203 ? -15.584 32.819 5.783 1.00 27.41 202 GLU A N 1
ATOM 1539 C CA . GLU A 1 203 ? -15.712 32.207 4.466 1.00 26.00 202 GLU A CA 1
ATOM 1540 C C . GLU A 1 203 ? -15.913 33.279 3.397 1.00 23.66 202 GLU A C 1
ATOM 1541 O O . GLU A 1 203 ? -15.435 33.143 2.278 1.00 27.31 202 GLU A O 1
ATOM 1547 N N . LEU A 1 204 ? -16.614 34.352 3.745 1.00 21.63 203 LEU A N 1
ATOM 1548 C CA . LEU A 1 204 ? -16.793 35.466 2.817 1.00 24.51 203 LEU A CA 1
ATOM 1549 C C . LEU A 1 204 ? -15.479 36.205 2.576 1.00 22.55 203 LEU A C 1
ATOM 1550 O O . LEU A 1 204 ? -15.201 36.656 1.467 1.00 24.38 203 LEU A O 1
ATOM 1555 N N . PHE A 1 205 ? -14.673 36.336 3.621 1.00 22.50 204 PHE A N 1
ATOM 1556 C CA . PHE A 1 205 ? -13.354 36.934 3.461 1.00 22.12 204 PHE A CA 1
ATOM 1557 C C . PHE A 1 205 ? -12.519 36.126 2.463 1.00 24.13 204 PHE A C 1
ATOM 1558 O O . PHE A 1 205 ? -11.925 36.694 1.527 1.00 22.99 204 PHE A O 1
ATOM 1566 N N . LYS A 1 206 ? -12.482 34.808 2.649 1.00 23.89 205 LYS A N 1
ATOM 1567 C CA . LYS A 1 206 ? -11.703 33.946 1.761 1.00 23.55 205 LYS A CA 1
ATOM 1568 C C . LYS A 1 206 ? -12.189 34.118 0.326 1.00 21.18 205 LYS A C 1
ATOM 1569 O O . LYS A 1 206 ? -11.403 34.360 -0.585 1.00 22.18 205 LYS A O 1
ATOM 1575 N N . LYS A 1 207 ? -13.500 34.037 0.138 1.00 23.80 206 LYS A N 1
ATOM 1576 C CA . LYS A 1 207 ? -14.070 34.214 -1.190 1.00 26.08 206 LYS A CA 1
ATOM 1577 C C . LYS A 1 207 ? -13.694 35.565 -1.833 1.00 28.30 206 LYS A C 1
ATOM 1578 O O . LYS A 1 207 ? -13.250 35.620 -2.983 1.00 25.47 206 LYS A O 1
ATOM 1584 N N . LYS A 1 208 ? -13.842 36.654 -1.086 1.00 23.91 207 LYS A N 1
ATOM 1585 C CA . LYS A 1 208 ? -13.581 37.977 -1.650 1.00 24.80 207 LYS A CA 1
ATOM 1586 C C . LYS A 1 208 ? -12.100 38.270 -1.908 1.00 25.24 207 LYS A C 1
ATOM 1587 O O . LYS A 1 208 ? -11.751 38.945 -2.881 1.00 25.56 207 LYS A O 1
ATOM 1593 N N . VAL A 1 209 ? -11.219 37.794 -1.036 1.00 22.21 208 VAL A N 1
ATOM 1594 C CA . VAL A 1 209 ? -9.816 38.120 -1.237 1.00 23.83 208 VAL A CA 1
ATOM 1595 C C . VAL A 1 209 ? -9.258 37.271 -2.389 1.00 24.27 208 VAL A C 1
ATOM 1596 O O . VAL A 1 209 ? -8.405 37.728 -3.151 1.00 25.08 208 VAL A O 1
ATOM 1600 N N . GLU A 1 210 ? -9.782 36.061 -2.559 1.00 24.43 209 GLU A N 1
ATOM 1601 C CA . GLU A 1 210 ? -9.324 35.213 -3.657 1.00 26.70 209 GLU A CA 1
ATOM 1602 C C . GLU A 1 210 ? -9.815 35.755 -5.008 1.00 29.63 209 GLU A C 1
ATOM 1603 O O . GLU A 1 210 ? -9.124 35.629 -6.022 1.00 27.06 209 GLU A O 1
ATOM 1609 N N . GLU A 1 211 ? -10.972 36.414 -5.011 1.00 25.18 210 GLU A N 1
ATOM 1610 C CA . GLU A 1 211 ? -11.448 37.108 -6.213 1.00 29.16 210 GLU A CA 1
ATOM 1611 C C . GLU A 1 211 ? -10.539 38.270 -6.610 1.00 28.82 210 GLU A C 1
ATOM 1612 O O . GLU A 1 211 ? -10.545 38.703 -7.759 1.00 29.84 210 GLU A O 1
ATOM 1618 N N . LYS A 1 212 ? -9.766 38.790 -5.661 1.00 26.82 211 LYS A N 1
ATOM 1619 C CA . LYS A 1 212 ? -8.822 39.863 -5.958 1.00 27.18 211 LYS A CA 1
ATOM 1620 C C . LYS A 1 212 ? -7.448 39.299 -6.318 1.00 28.58 211 LYS A C 1
ATOM 1621 O O . LYS A 1 212 ? -6.514 40.051 -6.586 1.00 33.84 211 LYS A O 1
ATOM 1627 N N . GLY A 1 213 ? -7.325 37.975 -6.316 1.00 30.78 212 GLY A 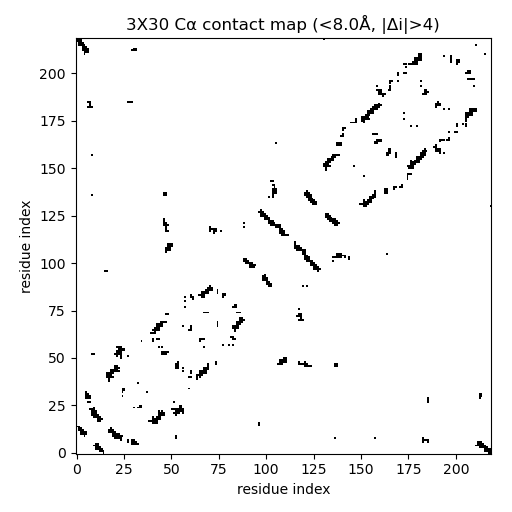N 1
ATOM 1628 C CA . GLY A 1 213 ? -6.106 37.326 -6.769 1.00 27.06 212 GLY A CA 1
ATOM 1629 C C . GLY A 1 213 ? -5.144 36.913 -5.671 1.00 32.76 212 GLY A C 1
ATOM 1630 O O . GLY A 1 213 ? -4.016 36.507 -5.950 1.00 31.83 212 GLY A O 1
ATOM 1631 N N . VAL A 1 214 ? -5.572 37.017 -4.417 1.00 26.82 213 VAL A N 1
ATOM 1632 C CA . VAL A 1 214 ? -4.709 36.627 -3.304 1.00 24.73 213 VAL A CA 1
ATOM 1633 C C . VAL A 1 214 ? -5.215 35.350 -2.648 1.00 26.94 213 VAL A C 1
ATOM 1634 O O . VAL A 1 214 ? -6.359 35.281 -2.189 1.00 26.31 213 VAL A O 1
ATOM 1638 N N . GLU A 1 215 ? -4.364 34.327 -2.616 1.00 24.72 214 GLU A N 1
ATOM 1639 C CA . GLU A 1 215 ? -4.752 33.060 -2.017 1.00 28.11 214 GLU A CA 1
ATOM 1640 C C . GLU A 1 215 ? -4.969 33.226 -0.520 1.00 29.12 214 GLU A C 1
ATOM 1641 O O . GLU A 1 215 ? -4.162 33.853 0.166 1.00 27.17 214 GLU A O 1
ATOM 1647 N N . CYS A 1 216 ? -6.064 32.658 -0.028 1.00 25.61 215 CYS A N 1
ATOM 1648 C CA . CYS A 1 216 ? -6.395 32.706 1.384 1.00 27.58 215 CYS A CA 1
ATOM 1649 C C . CYS A 1 216 ? -6.405 31.306 1.978 1.00 34.99 215 CYS A C 1
ATOM 1650 O O . CYS A 1 216 ? -6.975 30.379 1.402 1.00 28.06 215 CYS A O 1
ATOM 1653 N N . VAL A 1 217 ? -5.763 31.152 3.130 1.00 24.72 216 VAL A N 1
ATOM 1654 C CA . VAL A 1 217 ? -5.813 29.904 3.858 1.00 25.50 216 VAL A CA 1
ATOM 1655 C C . VAL A 1 217 ? -6.460 30.128 5.214 1.00 30.51 216 VAL A C 1
ATOM 1656 O O . VAL A 1 217 ? -5.913 30.837 6.057 1.00 26.13 216 VAL A O 1
ATOM 1660 N N . ILE A 1 218 ? -7.631 29.536 5.422 1.00 22.81 217 ILE A N 1
ATOM 1661 C CA . ILE A 1 218 ? -8.285 29.610 6.718 1.00 23.55 217 ILE A CA 1
ATOM 1662 C C . ILE A 1 218 ? -7.715 28.563 7.665 1.00 29.79 217 ILE A C 1
ATOM 1663 O O . ILE A 1 218 ? -7.873 27.365 7.447 1.00 29.98 217 ILE A O 1
ATOM 1668 N N . LEU A 1 219 ? -7.048 29.012 8.720 1.00 20.64 218 LEU A N 1
ATOM 1669 C CA . LEU A 1 219 ? -6.527 28.087 9.712 1.00 25.61 218 LEU A CA 1
ATOM 1670 C C . LEU A 1 219 ? -7.433 28.113 10.933 1.00 28.98 218 LEU A C 1
ATOM 1671 O O . LEU A 1 219 ? -7.654 29.168 11.529 1.00 24.18 218 LEU A O 1
ATOM 1676 N N . GLU A 1 220 ? -7.979 26.959 11.296 1.00 24.64 219 GLU A N 1
ATOM 1677 C CA . GLU A 1 220 ? -8.648 26.845 12.577 1.00 22.91 219 GLU A CA 1
ATOM 1678 C C . GLU A 1 220 ? -7.577 26.853 13.659 1.00 23.93 219 GLU A C 1
ATOM 1679 O O . GLU A 1 220 ? -6.427 26.506 13.389 1.00 25.97 219 GLU A O 1
ATOM 1685 N N . PRO A 1 221 ? -7.933 27.282 14.877 1.00 23.19 220 PRO A N 1
ATOM 1686 C CA . PRO A 1 221 ? -6.944 27.238 15.961 1.00 26.76 220 PRO A CA 1
ATOM 1687 C C . PRO A 1 221 ? -6.358 25.842 16.149 1.00 27.74 220 PRO A C 1
ATOM 1688 O O . PRO A 1 221 ? -7.093 24.876 16.351 1.00 27.53 220 PRO A O 1
ATOM 1692 N N . GLY A 1 222 ? -5.037 25.736 16.048 1.00 25.52 221 GLY A N 1
ATOM 1693 C CA . GLY A 1 222 ? -4.383 24.449 16.163 1.00 27.92 221 GLY A CA 1
ATOM 1694 C C . GLY A 1 222 ? -3.866 23.932 14.834 1.00 27.06 221 GLY A C 1
ATOM 1695 O O . GLY A 1 222 ? -3.066 23.002 14.802 1.00 30.76 221 GLY A O 1
ATOM 1696 N N . GLU A 1 223 ? -4.323 24.535 13.738 1.00 24.53 222 GLU A N 1
ATOM 1697 C CA . GLU A 1 223 ? -3.864 24.160 12.406 1.00 22.64 222 GLU A CA 1
ATOM 1698 C C . GLU A 1 223 ? -2.633 24.954 12.016 1.00 28.78 222 GLU A C 1
ATOM 1699 O O . GLU A 1 223 ? -2.390 26.051 12.534 1.00 25.43 222 GLU A O 1
ATOM 1705 N N . SER A 1 224 ? -1.868 24.400 11.086 1.00 25.53 223 SER A N 1
ATOM 1706 C CA . SER A 1 224 ? -0.567 24.948 10.750 1.00 25.82 223 SER A CA 1
ATOM 1707 C C . SER A 1 224 ? -0.282 24.856 9.264 1.00 30.96 223 SER A C 1
ATOM 1708 O O . SER A 1 224 ? -0.933 24.106 8.532 1.00 26.71 223 SER A O 1
ATOM 1711 N N . LEU A 1 225 ? 0.695 25.636 8.823 1.00 25.96 224 LEU A N 1
ATOM 1712 C CA . LEU A 1 225 ? 1.222 25.520 7.475 1.00 25.38 224 LEU A CA 1
ATOM 1713 C C . LEU A 1 225 ? 2.747 25.466 7.569 1.00 30.03 224 LEU A C 1
ATOM 1714 O O . LEU A 1 225 ? 3.314 25.815 8.605 1.00 26.67 224 LEU A O 1
ATOM 1719 N N . GLU A 1 226 ? 3.405 24.997 6.513 1.00 25.29 225 GLU A N 1
ATOM 1720 C CA . GLU A 1 226 ? 4.863 24.985 6.491 1.00 28.75 225 GLU A CA 1
ATOM 1721 C C . GLU A 1 226 ? 5.414 26.052 5.563 1.00 32.95 225 GLU A C 1
ATOM 1722 O O . GLU A 1 226 ? 4.879 26.289 4.480 1.00 33.30 225 GLU A O 1
ATOM 1728 N N . LEU A 1 227 ? 6.482 26.703 6.010 1.00 29.58 226 LEU A N 1
ATOM 1729 C CA . LEU A 1 227 ? 7.185 27.698 5.202 1.00 32.38 226 LEU A CA 1
ATOM 1730 C C . LEU A 1 227 ? 8.614 27.243 4.940 1.00 36.41 226 LEU A C 1
ATOM 1731 O O . LEU A 1 227 ? 9.264 26.719 5.850 1.00 35.34 226 LEU A O 1
#

Secondary structure (DSSP, 8-state):
--EEE-STT-EEEESSSEEEES---TT-TT-S--GGGS---SEEE---SSHHHHTTHHHHHHHHTPEEE--HHHHHHHHHTT-EEE--TT--EEETTEEE--B-SS--B---TT--B----B-EEEEETTEEEEE--S-------TTGGGT-SEEE-----TT--HHHHHHHH----SEEE---SSSGGG---HHHHHHHHHHTT-EE--PPTT-EE--

Organism: Thermotoga maritima (strain ATCC 43589 / DSM 3109 / JCM 10099 / NBRC 100826 / MSB8) (NCBI:txid243274)

CATH classification: 3.60.15.10